Protein AF-A0A7K3PXW0-F1 (afdb_monomer)

pLDDT: mean 89.11, std 16.83, range [34.41, 98.69]

InterPro domains:
  IPR006597 Sel1-like repeat [SM00671] (51-82)
  IPR006597 Sel1-like repeat [SM00671] (83-114)
  IPR006597 Sel1-like repeat [SM00671] (115-146)
  IPR006597 Sel1-like repeat [SM00671] (147-178)
  IPR011990 Tetratricopeptide-like helical domain superfamily [G3DSA:1.25.40.10] (22-96)
  IPR011990 Tetratricopeptide-like helical domain superfamily [G3DSA:1.25.40.10] (99-195)
  IPR050767 Sel1/AlgK [PTHR11102] (16-189)

Mean predicted aligned error: 8.54 Å

Foldseek 3Di:
DDDDDDDDDDDDPPDPPDDDDPVNVVVVVVVVVVLVVLLVVLVVVVVVVNLVSLLVNLLSCVVVVVLVSNLVSLVSSVVVPNLSSLQSNLVSCVVVVNNVVSLVSLVSNVVVVPLSSLQSQLVSCVVVVNLVSNLVSLVSSVVSVNLVSLQVNLVSCVVVVVPVSNLVSLVSSVVVPNPVSVVVNVVVVVVVVVVD

Sequence (196 aa):
MGDMANLFGTGRFAQPSGQLSGQEAADEAQEAADEAAEEVRLRLAVDGGDVEAMSVLGALLLRRGDFDGAESHLRAATAAGDRAAANNLGVLLHQRGYADEAAGWWRIAAVAGSAAAAHALGRHFRERGDEPAAEYWLCQSAEQGHVLAAYALADLLEHRGDDTGSERWMRAAAERGHREAAYRLARTLDRRAGGC

Secondary structure (DSSP, 8-state):
----------------S----TTHHHHHHHHHHHHHHHHHHHHHHHHTT-HHHHHHHHHHHHHTT-HHHHHHHHHHHHHTT-HHHHHHHHHHHHHTT-HHHHHHHHHHHHHTT-HHHHHHHHHHHHHTT-HHHHHHHHHHHHHTT-HHHHHHHHHHHHHTT-HHHHHHHHHHHHHTT-HHHHHHHHHHHHHHHTT-

Radius of gyration: 25.13 Å; Cα contacts (8 Å, |Δi|>4): 234; chains: 1; bounding box: 65×77×54 Å

Nearest PDB structures (foldseek):
  7o04-assembly1_B  TM=7.019E-01  e=7.079E-02  Shigella flexneri
  8fgw-assembly1_E  TM=5.804E-01  e=4.606E-02  Homo sapiens
  8bbf-assembly1_B  TM=4.629E-01  e=4.832E-02  Homo sapiens
  1wy6-assembly1_A  TM=4.260E-01  e=4.555E-01  Sulfurisphaera tokodaii
  7qij-assembly1_EC  TM=7.412E-01  e=3.383E+00  Yersinia enterocolitica

Solvent-accessible surface area (backbone atoms only — not comparable to full-atom values): 10155 Å² total; per-residue (Å²): 137,84,90,81,88,88,86,87,77,79,92,73,79,81,74,81,91,76,76,75,51,79,59,58,59,49,49,54,52,48,53,54,50,52,52,51,52,48,50,54,52,29,51,56,37,36,77,72,66,36,50,66,34,21,27,51,45,13,50,53,30,43,75,73,64,39,53,72,67,10,48,57,28,16,51,51,12,35,75,74,64,39,51,70,18,22,33,52,42,14,52,52,30,38,78,71,67,39,52,71,61,13,45,54,28,12,48,57,10,27,78,72,68,32,35,68,21,16,28,52,42,12,51,56,27,44,78,70,69,36,53,72,61,10,47,55,27,10,48,60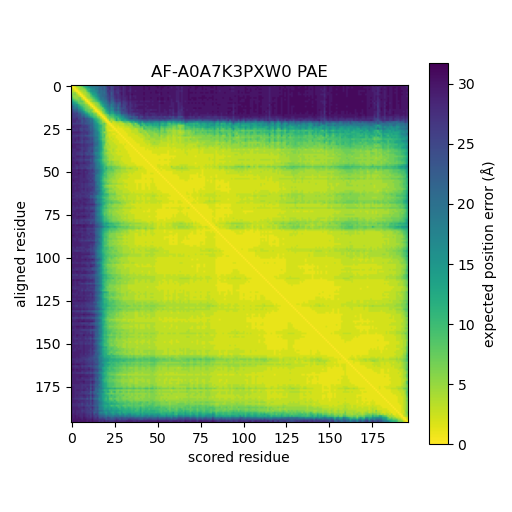,3,26,76,70,64,33,47,70,18,17,36,53,39,12,53,54,28,45,76,70,67,37,58,67,63,10,50,54,26,21,47,57,10,24,79,71,66,36,64,68,31,41,51,55,47,50,57,52,52,51,54,59,64,72,71,108

Structure (mmCIF, N/CA/C/O backbone):
data_AF-A0A7K3PXW0-F1
#
_entry.id   AF-A0A7K3PXW0-F1
#
loop_
_atom_site.group_PDB
_atom_site.id
_atom_site.type_symbol
_atom_site.label_atom_id
_atom_site.label_alt_id
_atom_site.label_comp_id
_atom_site.label_asym_id
_atom_site.label_entity_id
_atom_site.label_seq_id
_atom_site.pdbx_PDB_ins_code
_atom_site.Cartn_x
_atom_site.Cartn_y
_atom_site.Cartn_z
_atom_site.occupancy
_atom_site.B_iso_or_equiv
_atom_site.auth_seq_id
_atom_site.auth_comp_id
_atom_site.auth_asym_id
_atom_site.auth_atom_id
_atom_site.pdbx_PDB_model_num
ATOM 1 N N . MET A 1 1 ? -42.928 63.096 -11.493 1.00 39.97 1 MET A N 1
ATOM 2 C CA . MET A 1 1 ? -43.278 61.708 -11.124 1.00 39.97 1 MET A CA 1
ATOM 3 C C . MET A 1 1 ? -42.242 60.788 -11.751 1.00 39.97 1 MET A C 1
ATOM 5 O O . MET A 1 1 ? -42.277 60.635 -12.960 1.00 39.97 1 MET A O 1
ATOM 9 N N . GLY A 1 2 ? -41.337 60.240 -10.930 1.00 38.53 2 GLY A N 1
ATOM 10 C CA . GLY A 1 2 ? -40.630 58.976 -11.183 1.00 38.53 2 GLY A CA 1
ATOM 11 C C . GLY A 1 2 ? -39.308 59.010 -11.957 1.00 38.53 2 GLY A C 1
ATOM 12 O O . GLY A 1 2 ? -39.310 58.787 -13.160 1.00 38.53 2 GLY A O 1
ATOM 13 N N . ASP A 1 3 ? -38.197 59.172 -11.232 1.00 41.06 3 ASP A N 1
ATOM 14 C CA . ASP A 1 3 ? -36.863 58.674 -11.605 1.00 41.06 3 ASP A CA 1
ATOM 15 C C . ASP A 1 3 ? -36.759 57.146 -11.412 1.00 41.06 3 ASP A C 1
ATOM 17 O O . ASP A 1 3 ? -37.302 56.619 -10.441 1.00 41.06 3 ASP A O 1
ATOM 21 N N . MET A 1 4 ? -35.999 56.466 -12.281 1.00 34.41 4 MET A N 1
ATOM 22 C CA . MET A 1 4 ? -35.012 55.399 -11.978 1.00 34.41 4 MET A CA 1
ATOM 23 C C . MET A 1 4 ? -34.504 54.828 -13.316 1.00 34.41 4 MET A C 1
ATOM 25 O O . MET A 1 4 ? -35.264 54.247 -14.078 1.00 34.41 4 MET A O 1
ATOM 29 N N . ALA A 1 5 ? -33.297 55.154 -13.774 1.00 42.12 5 ALA A N 1
ATOM 30 C CA . ALA A 1 5 ? -32.009 54.618 -13.333 1.00 42.12 5 ALA A CA 1
ATOM 31 C C . ALA A 1 5 ? -31.784 53.129 -13.691 1.00 42.12 5 ALA A C 1
ATOM 33 O O . ALA A 1 5 ? -32.233 52.227 -12.993 1.00 42.12 5 ALA A O 1
ATOM 34 N N . ASN A 1 6 ? -30.890 52.952 -14.673 1.00 41.88 6 ASN A N 1
ATOM 35 C CA . ASN A 1 6 ? -29.645 52.177 -14.581 1.00 41.88 6 ASN A CA 1
ATOM 36 C C . ASN A 1 6 ? -29.519 50.871 -15.400 1.00 41.88 6 ASN A C 1
ATOM 38 O O . ASN A 1 6 ? -30.456 50.094 -15.529 1.00 41.88 6 ASN A O 1
ATOM 42 N N . LEU A 1 7 ? -28.260 50.637 -15.815 1.00 39.69 7 LEU A N 1
ATOM 43 C CA . LEU A 1 7 ? -27.600 49.361 -16.153 1.00 39.69 7 LEU A CA 1
ATOM 44 C C . LEU A 1 7 ? -27.555 48.914 -17.623 1.00 39.69 7 LEU A C 1
ATOM 46 O O . LEU A 1 7 ? -28.322 48.058 -18.033 1.00 39.69 7 LEU A O 1
ATOM 50 N N . PHE A 1 8 ? -26.493 49.322 -18.331 1.00 39.16 8 PHE A N 1
ATOM 51 C CA . PHE A 1 8 ? -25.662 48.362 -19.077 1.00 39.16 8 PHE A CA 1
ATOM 52 C C . PHE A 1 8 ? -24.183 48.700 -18.876 1.00 39.16 8 PHE A C 1
ATOM 54 O O . PHE A 1 8 ? -23.613 49.582 -19.516 1.00 39.16 8 PHE A O 1
ATOM 61 N N . GLY A 1 9 ? -23.597 48.013 -17.895 1.00 37.53 9 GLY A N 1
ATOM 62 C CA . GLY A 1 9 ? -22.180 48.048 -17.584 1.00 37.53 9 GLY A CA 1
ATOM 63 C C . GLY A 1 9 ? -21.347 47.295 -18.619 1.00 37.53 9 GLY A C 1
ATOM 64 O O . GLY A 1 9 ? -21.705 46.209 -19.062 1.00 37.53 9 GLY A O 1
ATOM 65 N N . THR A 1 10 ? -20.227 47.921 -18.973 1.00 39.69 10 THR A N 1
ATOM 66 C CA . THR A 1 10 ? -18.888 47.329 -19.105 1.00 39.69 10 THR A CA 1
ATOM 67 C C . THR A 1 10 ? -18.821 45.859 -19.525 1.00 39.69 10 THR A C 1
ATOM 69 O O . THR A 1 10 ? -19.005 44.949 -18.714 1.00 39.69 10 THR A O 1
ATOM 72 N N . GLY A 1 11 ? -18.417 45.641 -20.777 1.00 43.22 11 GLY A N 1
ATOM 73 C CA . GLY A 1 11 ? -17.926 44.355 -21.248 1.00 43.22 11 GLY A CA 1
ATOM 74 C C . GLY A 1 11 ? -16.757 43.868 -20.392 1.00 43.22 11 GLY A C 1
ATOM 75 O O . GLY A 1 11 ? -15.678 44.457 -20.392 1.00 43.22 11 GLY A O 1
ATOM 76 N N . ARG A 1 12 ? -16.980 42.770 -19.672 1.00 42.00 12 ARG A N 1
ATOM 77 C CA . ARG A 1 12 ? -15.929 41.946 -19.082 1.00 42.00 12 ARG A CA 1
ATOM 78 C C . ARG A 1 12 ? -15.863 40.679 -19.918 1.00 42.00 12 ARG A C 1
ATOM 80 O O . ARG A 1 12 ? -16.690 39.786 -19.765 1.00 42.00 12 ARG A O 1
ATOM 87 N N . PHE A 1 13 ? -14.910 40.641 -20.843 1.00 40.22 13 PHE A N 1
ATOM 88 C CA . PHE A 1 13 ? -14.518 39.404 -21.504 1.00 40.22 13 PHE A CA 1
ATOM 89 C C . PHE A 1 13 ? -14.151 38.388 -20.420 1.00 40.22 13 PHE A C 1
ATOM 91 O O . PHE A 1 13 ? -13.280 38.645 -19.587 1.00 40.22 13 PHE A O 1
ATOM 98 N N . ALA A 1 14 ? -14.850 37.256 -20.405 1.00 45.53 14 ALA A N 1
ATOM 99 C CA . ALA A 1 14 ? -14.411 36.082 -19.676 1.00 45.53 14 ALA A CA 1
ATOM 100 C C . ALA A 1 14 ? -13.082 35.639 -20.300 1.00 45.53 14 ALA A C 1
ATOM 102 O O . ALA A 1 14 ? -13.054 35.184 -21.442 1.00 45.53 14 ALA A O 1
ATOM 103 N N . GLN A 1 15 ? -11.973 35.839 -19.589 1.00 40.50 15 GLN A N 1
ATOM 104 C CA . GLN A 1 15 ? -10.729 35.172 -19.948 1.00 40.50 15 GLN A CA 1
ATOM 105 C C . GLN A 1 15 ? -10.851 33.699 -19.547 1.00 40.50 15 GLN A C 1
ATOM 107 O O . GLN A 1 15 ? -11.305 33.421 -18.434 1.00 40.50 15 GLN A O 1
ATOM 112 N N . PRO A 1 16 ? -10.467 32.756 -20.420 1.00 39.41 16 PRO A N 1
ATOM 113 C CA . PRO A 1 16 ? -10.357 31.366 -20.029 1.00 39.41 16 PRO A CA 1
ATOM 114 C C . PRO A 1 16 ? -9.173 31.255 -19.063 1.00 39.41 16 PRO A C 1
ATOM 116 O O . PRO A 1 16 ? -8.023 31.482 -19.428 1.00 39.41 16 PRO A O 1
ATOM 119 N N . SER A 1 17 ? -9.459 30.943 -17.804 1.00 48.78 17 SER A N 1
ATOM 120 C CA . SER A 1 17 ? -8.464 30.506 -16.829 1.00 48.78 17 SER A CA 1
ATOM 121 C C . SER A 1 17 ? -7.881 29.173 -17.297 1.00 48.78 17 SER A C 1
ATOM 123 O O . SER A 1 17 ? -8.521 28.136 -17.139 1.00 48.78 17 SER A O 1
ATOM 125 N N . GLY A 1 18 ? -6.705 29.221 -17.927 1.00 56.59 18 GLY A N 1
ATOM 126 C CA . GLY A 1 18 ? -6.018 28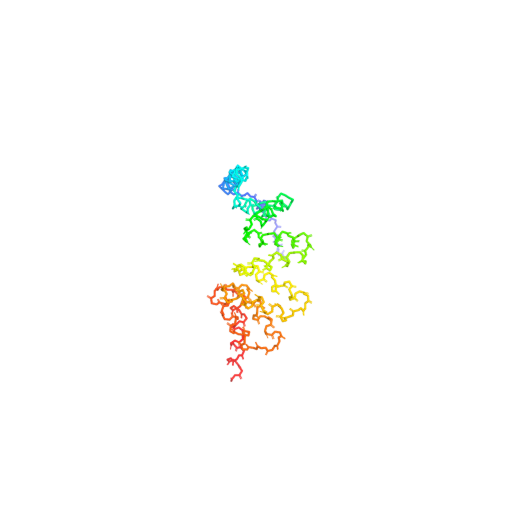.029 -18.426 1.00 56.59 18 GLY A CA 1
ATOM 127 C C . GLY A 1 18 ? -4.724 28.289 -19.199 1.00 56.59 18 GLY A C 1
ATOM 128 O O . GLY A 1 18 ? -4.419 27.530 -20.110 1.00 56.59 18 GLY A O 1
ATOM 129 N N . GLN A 1 19 ? -3.970 29.348 -18.889 1.00 54.75 19 GLN A N 1
ATOM 130 C CA . GLN A 1 19 ? -2.566 29.415 -19.303 1.00 54.75 19 GLN A CA 1
ATOM 131 C C . GLN A 1 19 ? -1.723 28.978 -18.111 1.00 54.75 19 GLN A C 1
ATOM 133 O O . GLN A 1 19 ? -1.481 29.777 -17.210 1.00 54.75 19 GLN A O 1
ATOM 138 N N . LEU A 1 20 ? -1.318 27.704 -18.111 1.00 55.34 20 LEU A N 1
ATOM 139 C CA . LEU A 1 20 ? -0.139 27.273 -17.362 1.00 55.34 20 LEU A CA 1
ATOM 140 C C . LEU A 1 20 ? 0.985 28.250 -17.712 1.00 55.34 20 LEU A C 1
ATOM 142 O O . LEU A 1 20 ? 1.171 28.605 -18.885 1.00 55.34 20 LEU A O 1
ATOM 146 N N . SER A 1 21 ? 1.667 28.770 -16.700 1.00 71.69 21 SER A N 1
ATOM 147 C CA . SER A 1 21 ? 2.786 29.675 -16.930 1.00 71.69 21 SER A CA 1
ATOM 148 C C . SER A 1 21 ? 3.830 28.957 -17.795 1.00 71.69 21 SER A C 1
ATOM 150 O O . SER A 1 21 ? 4.012 27.746 -17.691 1.00 71.69 21 SER A O 1
ATOM 152 N N . GLY A 1 22 ? 4.541 29.682 -18.666 1.00 75.94 22 GLY A N 1
ATOM 153 C CA . GLY A 1 22 ? 5.575 29.071 -19.520 1.00 75.94 22 GLY A CA 1
ATOM 154 C C . GLY A 1 22 ? 6.686 28.355 -18.737 1.00 75.94 22 GLY A C 1
ATOM 155 O O . GLY A 1 22 ? 7.454 27.605 -19.327 1.00 75.94 22 GLY A O 1
ATOM 156 N N . GLN A 1 23 ? 6.750 28.584 -17.424 1.00 75.25 23 GLN A N 1
ATOM 157 C CA . GLN A 1 23 ? 7.640 27.914 -16.492 1.00 75.25 23 GLN A CA 1
ATOM 158 C C . GLN A 1 23 ? 7.090 26.552 -16.042 1.00 75.25 23 GLN A C 1
ATOM 160 O O . GLN A 1 23 ? 7.815 25.576 -16.139 1.00 75.25 23 GLN A O 1
ATOM 165 N N . GLU A 1 24 ? 5.802 26.446 -15.693 1.00 78.19 24 GLU A N 1
ATOM 166 C CA . GLU A 1 24 ? 5.158 25.154 -15.379 1.00 78.19 24 GLU A CA 1
ATOM 167 C C . GLU A 1 24 ? 5.219 24.188 -16.570 1.00 78.19 24 GLU A C 1
ATOM 169 O O . GLU A 1 24 ? 5.572 23.027 -16.411 1.00 78.19 24 GLU A O 1
ATOM 174 N N . ALA A 1 25 ? 4.969 24.679 -17.787 1.00 79.31 25 ALA A N 1
ATOM 175 C CA . ALA A 1 25 ? 5.073 23.851 -18.991 1.00 79.31 25 ALA A CA 1
ATOM 176 C C . ALA A 1 25 ? 6.519 23.401 -19.292 1.00 79.31 25 ALA A C 1
ATOM 178 O O . ALA A 1 25 ? 6.728 22.347 -19.893 1.00 79.31 25 ALA A O 1
ATOM 179 N N . ALA A 1 26 ? 7.519 24.202 -18.911 1.00 81.62 26 ALA A N 1
ATOM 180 C CA . ALA A 1 26 ? 8.926 23.838 -19.055 1.00 81.62 26 ALA A CA 1
ATOM 181 C C . ALA A 1 26 ? 9.352 22.814 -17.993 1.00 81.62 26 ALA A C 1
ATOM 183 O O . ALA A 1 26 ? 10.076 21.876 -18.325 1.00 81.62 26 ALA A O 1
ATOM 184 N N . ASP A 1 27 ? 8.864 22.964 -16.761 1.00 88.19 27 ASP A N 1
ATOM 185 C CA . ASP A 1 27 ? 9.111 22.033 -15.660 1.00 88.19 27 ASP A CA 1
ATOM 186 C C . ASP A 1 27 ? 8.474 20.663 -15.960 1.00 88.19 27 ASP A C 1
ATOM 188 O O . ASP A 1 27 ? 9.161 19.647 -15.891 1.00 88.19 27 ASP A O 1
ATOM 192 N N . GLU A 1 28 ? 7.222 20.622 -16.433 1.00 84.56 28 GLU A N 1
ATOM 193 C CA . GLU A 1 28 ? 6.554 19.381 -16.870 1.00 84.56 28 GLU A CA 1
ATOM 194 C C . GLU A 1 28 ? 7.301 18.689 -18.024 1.00 84.56 28 GLU A C 1
ATOM 196 O O . GLU A 1 28 ? 7.451 17.465 -18.047 1.00 84.56 28 GLU A O 1
ATOM 201 N N . ALA A 1 29 ? 7.795 19.464 -18.996 1.00 85.00 29 ALA A N 1
ATOM 202 C CA . ALA A 1 29 ? 8.568 18.921 -20.110 1.00 85.00 29 ALA A CA 1
ATOM 203 C C . ALA A 1 29 ? 9.920 18.351 -19.651 1.00 85.00 29 ALA A C 1
ATOM 205 O O . ALA A 1 29 ? 10.367 17.332 -20.184 1.00 85.00 29 ALA A O 1
ATOM 206 N N . GLN A 1 30 ? 10.561 18.989 -18.669 1.00 88.94 30 GLN A N 1
ATOM 207 C CA . GLN A 1 30 ? 11.810 18.518 -18.080 1.00 88.94 30 GLN A CA 1
ATOM 208 C C . GLN A 1 30 ? 11.590 17.241 -17.262 1.00 88.94 30 GLN A C 1
ATOM 210 O O . GLN A 1 30 ? 12.326 16.276 -17.451 1.00 88.94 30 GLN A O 1
ATOM 215 N N . GLU A 1 31 ? 10.545 17.187 -16.434 1.00 87.06 31 GLU A N 1
ATOM 216 C CA . GLU A 1 31 ? 10.170 15.985 -15.681 1.00 87.06 31 GLU A CA 1
ATOM 217 C C . GLU A 1 31 ? 9.877 14.806 -16.617 1.00 87.06 31 GLU A C 1
ATOM 219 O O . GLU A 1 31 ? 10.393 13.705 -16.415 1.00 87.06 31 GLU A O 1
ATOM 224 N N . ALA A 1 32 ? 9.125 15.039 -17.697 1.00 85.62 32 ALA A N 1
ATOM 225 C CA . ALA A 1 32 ? 8.855 14.014 -18.701 1.00 85.62 32 ALA A CA 1
ATOM 226 C C . ALA A 1 32 ? 10.136 13.531 -19.407 1.00 85.62 32 ALA A C 1
ATOM 228 O O . ALA A 1 32 ? 10.278 12.337 -19.689 1.00 85.62 32 ALA A O 1
ATOM 229 N N . ALA A 1 33 ? 11.077 14.438 -19.691 1.00 89.69 33 ALA A N 1
ATOM 230 C CA . ALA A 1 33 ? 12.364 14.091 -20.288 1.00 89.69 33 ALA A CA 1
ATOM 231 C C . ALA A 1 33 ? 13.241 13.269 -19.329 1.00 89.69 33 ALA A C 1
ATOM 233 O O . ALA A 1 33 ? 13.831 12.270 -19.748 1.00 89.69 33 ALA A O 1
ATOM 234 N N . ASP A 1 34 ? 13.290 13.648 -18.052 1.00 90.69 34 ASP A N 1
ATOM 235 C CA . ASP A 1 34 ? 14.040 12.932 -17.020 1.00 90.69 34 ASP A CA 1
ATOM 236 C C . ASP A 1 34 ? 13.456 11.537 -16.775 1.00 90.69 34 ASP A C 1
ATOM 238 O O . ASP A 1 34 ? 14.198 10.556 -16.688 1.00 90.69 34 ASP A O 1
ATOM 242 N N . GLU A 1 35 ? 12.128 11.413 -16.760 1.00 88.19 35 GLU A N 1
ATOM 243 C CA . GLU A 1 35 ? 11.455 10.126 -16.612 1.00 88.19 35 GLU A CA 1
ATOM 244 C C . GLU A 1 35 ? 11.677 9.213 -17.830 1.00 88.19 35 GLU A C 1
ATOM 246 O O . GLU A 1 35 ? 11.886 8.009 -17.678 1.00 88.19 35 GLU A O 1
ATOM 251 N N . ALA A 1 36 ? 11.688 9.767 -19.048 1.00 89.88 36 ALA A N 1
ATOM 252 C CA . ALA A 1 36 ? 12.020 9.016 -20.259 1.00 89.88 36 ALA A CA 1
ATOM 253 C C . ALA A 1 36 ? 13.489 8.557 -20.272 1.00 89.88 36 ALA A C 1
ATOM 255 O O . ALA A 1 36 ? 13.785 7.422 -20.655 1.00 89.88 36 ALA A O 1
ATOM 256 N N . ALA A 1 37 ? 14.419 9.410 -19.834 1.00 93.94 37 ALA A N 1
ATOM 257 C CA . ALA A 1 37 ? 15.830 9.053 -19.713 1.00 93.94 37 ALA A CA 1
ATOM 258 C C . ALA A 1 37 ? 16.052 7.956 -18.657 1.00 93.94 37 ALA A C 1
ATOM 260 O O . ALA A 1 37 ? 16.848 7.038 -18.877 1.00 93.94 37 ALA A O 1
ATOM 261 N N . GLU A 1 38 ? 15.331 8.027 -17.538 1.00 94.06 38 GLU A N 1
ATOM 262 C CA . GLU A 1 38 ? 15.348 6.997 -16.500 1.00 94.06 38 GLU A CA 1
ATOM 263 C C . GLU A 1 38 ? 14.810 5.665 -17.023 1.00 94.06 38 GLU A C 1
ATOM 265 O O . GLU A 1 38 ? 15.444 4.629 -16.847 1.00 94.06 38 GLU A O 1
ATOM 270 N N . GLU A 1 39 ? 13.696 5.671 -17.750 1.00 94.62 39 GLU A N 1
ATOM 271 C CA . GLU A 1 39 ? 13.143 4.456 -18.345 1.00 94.62 39 GLU A CA 1
ATOM 272 C C . GLU A 1 39 ? 14.117 3.787 -19.326 1.00 94.62 39 GLU A C 1
ATOM 274 O O . GLU A 1 39 ? 14.273 2.565 -19.310 1.00 94.62 39 GLU A O 1
ATOM 279 N N . VAL A 1 40 ? 14.817 4.567 -20.158 1.00 96.31 40 VAL A N 1
ATOM 280 C CA . VAL A 1 40 ? 15.862 4.037 -21.052 1.00 96.31 40 VAL A CA 1
ATOM 281 C C . VAL A 1 40 ? 16.996 3.398 -20.249 1.00 96.31 40 VAL A C 1
ATOM 283 O O . VAL A 1 40 ? 17.436 2.296 -20.583 1.00 96.31 40 VAL A O 1
ATOM 286 N N . ARG A 1 41 ? 17.452 4.051 -19.174 1.00 97.31 41 ARG A N 1
ATOM 287 C CA . ARG A 1 41 ? 18.488 3.512 -18.281 1.00 97.31 41 ARG A CA 1
ATOM 288 C C . ARG A 1 41 ? 18.041 2.204 -17.630 1.00 97.31 41 ARG A C 1
ATOM 290 O O . ARG A 1 41 ? 18.802 1.239 -17.626 1.00 97.31 41 ARG A O 1
ATOM 297 N N . LEU A 1 42 ? 16.810 2.163 -17.129 1.00 97.25 42 LEU A N 1
ATOM 298 C CA . LEU A 1 42 ? 16.223 0.981 -16.509 1.00 97.25 42 LEU A CA 1
ATOM 299 C C . LEU A 1 42 ? 16.104 -0.173 -17.504 1.00 97.25 42 LEU A C 1
ATOM 301 O O . LEU A 1 42 ? 16.476 -1.291 -17.169 1.00 97.25 42 LEU A O 1
ATOM 305 N N . ARG A 1 43 ? 15.667 0.083 -18.744 1.00 96.44 43 ARG A N 1
ATOM 306 C CA . ARG A 1 43 ? 15.619 -0.951 -19.790 1.00 96.44 43 ARG A CA 1
ATOM 307 C C . ARG A 1 43 ? 16.990 -1.560 -20.068 1.00 96.44 43 ARG A C 1
ATOM 309 O O . ARG A 1 43 ? 17.109 -2.777 -20.084 1.00 96.44 43 ARG A O 1
ATOM 316 N N . LEU A 1 44 ? 18.027 -0.732 -20.204 1.00 97.12 44 LEU A N 1
ATOM 317 C CA . LEU A 1 44 ? 19.395 -1.222 -20.401 1.00 97.12 44 LEU A CA 1
ATOM 318 C C . LEU A 1 44 ? 19.887 -2.071 -19.217 1.00 97.12 44 LEU A C 1
ATOM 320 O O . LEU A 1 44 ? 20.579 -3.066 -19.421 1.00 97.12 44 LEU A O 1
ATOM 324 N N . ALA A 1 45 ? 19.527 -1.701 -17.985 1.00 97.25 45 ALA A N 1
ATOM 325 C CA . ALA A 1 45 ? 19.856 -2.486 -16.796 1.00 97.25 45 ALA A CA 1
ATOM 326 C C . ALA A 1 45 ? 19.095 -3.826 -16.760 1.00 97.25 45 ALA A C 1
ATOM 328 O O . ALA A 1 45 ? 19.690 -4.865 -16.470 1.00 97.25 45 ALA A O 1
ATOM 329 N N . VAL A 1 46 ? 17.812 -3.826 -17.136 1.00 96.88 46 VAL A N 1
ATOM 330 C CA . VAL A 1 46 ? 16.996 -5.043 -17.278 1.00 96.88 46 VAL A CA 1
ATOM 331 C C . VAL A 1 46 ? 17.569 -5.978 -18.343 1.00 96.88 46 VAL A C 1
ATOM 333 O O . VAL A 1 46 ? 17.683 -7.176 -18.087 1.00 96.88 46 VAL A O 1
ATOM 336 N N . ASP A 1 47 ? 18.001 -5.450 -19.492 1.00 95.12 47 ASP A N 1
ATOM 337 C CA . ASP A 1 47 ? 18.678 -6.226 -20.541 1.00 95.12 47 ASP A CA 1
ATOM 338 C C . ASP A 1 47 ? 20.004 -6.831 -20.039 1.00 95.12 47 ASP A C 1
ATOM 340 O O . ASP A 1 47 ? 20.419 -7.905 -20.477 1.00 95.12 47 ASP A O 1
ATOM 344 N N . GLY A 1 48 ? 20.649 -6.167 -19.075 1.00 94.00 48 GLY A N 1
ATOM 345 C CA . GLY A 1 48 ? 21.813 -6.664 -18.340 1.00 94.00 48 GLY A CA 1
ATOM 346 C C . GLY A 1 48 ? 21.500 -7.682 -17.233 1.00 94.00 48 GLY A C 1
ATOM 347 O O . GLY A 1 48 ? 22.434 -8.214 -16.633 1.00 94.00 48 GLY A O 1
ATOM 348 N N . GLY A 1 49 ? 20.223 -7.977 -16.965 1.00 92.88 49 GLY A N 1
ATOM 349 C CA . GLY A 1 49 ? 19.778 -8.933 -15.946 1.00 92.88 49 GLY A CA 1
ATOM 350 C C . GLY A 1 49 ? 19.614 -8.356 -14.537 1.00 92.88 49 GLY A C 1
ATOM 351 O O . GLY A 1 49 ? 19.540 -9.127 -13.579 1.00 92.88 49 GLY A O 1
ATOM 352 N N . ASP A 1 50 ? 19.563 -7.032 -14.387 1.00 95.44 50 ASP A N 1
ATOM 353 C CA . ASP A 1 50 ? 19.355 -6.383 -13.091 1.00 95.44 50 ASP A CA 1
ATOM 354 C C . ASP A 1 50 ? 17.911 -6.579 -12.595 1.00 95.44 50 ASP A C 1
ATOM 356 O O . ASP A 1 50 ? 16.947 -6.055 -13.159 1.00 95.44 50 ASP A O 1
ATOM 360 N N . VAL A 1 51 ? 17.773 -7.349 -11.516 1.00 94.75 51 VAL A N 1
ATOM 361 C CA . VAL A 1 51 ? 16.491 -7.685 -10.884 1.00 94.75 51 VAL A CA 1
ATOM 362 C C . VAL A 1 51 ? 15.842 -6.469 -10.219 1.00 94.75 51 VAL A C 1
ATOM 364 O O . VAL A 1 51 ? 14.624 -6.316 -10.290 1.00 94.75 51 VAL A O 1
ATOM 367 N N . GLU A 1 52 ? 16.630 -5.589 -9.601 1.00 94.25 52 GLU A N 1
ATOM 368 C CA . GLU A 1 52 ? 16.108 -4.376 -8.967 1.00 94.25 52 GLU A CA 1
ATOM 369 C C . GLU A 1 52 ? 15.586 -3.414 -10.041 1.00 94.25 52 GLU A C 1
ATOM 371 O O . GLU A 1 52 ? 14.487 -2.868 -9.914 1.00 94.25 52 GLU A O 1
ATOM 376 N N . ALA A 1 53 ? 16.302 -3.296 -11.164 1.00 96.31 53 ALA A N 1
ATOM 377 C CA . ALA A 1 53 ? 15.837 -2.517 -12.308 1.00 96.31 53 ALA A CA 1
ATOM 378 C C . ALA A 1 53 ? 14.512 -3.046 -12.882 1.00 96.31 53 ALA A C 1
ATOM 380 O O . ALA A 1 53 ? 13.667 -2.243 -13.278 1.00 96.31 53 ALA A O 1
ATOM 381 N N . MET A 1 54 ? 14.274 -4.367 -12.879 1.00 97.00 54 MET A N 1
ATOM 382 C CA . MET A 1 54 ? 12.974 -4.936 -13.274 1.00 97.00 54 MET A CA 1
ATOM 383 C C . MET A 1 54 ? 11.853 -4.448 -12.348 1.00 97.00 54 MET A C 1
ATOM 385 O O . MET A 1 54 ? 10.795 -4.031 -12.822 1.00 97.00 54 MET A O 1
ATOM 389 N N . SER A 1 55 ? 12.083 -4.443 -11.034 1.00 95.94 55 SER A N 1
ATOM 390 C CA . SER A 1 55 ? 11.115 -3.944 -10.051 1.00 95.94 55 SER A CA 1
ATOM 391 C C . SER A 1 55 ? 10.806 -2.465 -10.233 1.00 95.94 55 SER A C 1
ATOM 393 O O . SER A 1 55 ? 9.636 -2.069 -10.208 1.00 95.94 55 SER A O 1
ATOM 395 N N . VAL A 1 56 ? 11.845 -1.650 -10.428 1.00 96.38 56 VAL A N 1
ATOM 396 C CA . VAL A 1 56 ? 11.715 -0.198 -10.596 1.00 96.38 56 VAL A CA 1
ATOM 397 C C . VAL A 1 56 ? 11.031 0.136 -11.922 1.00 96.38 56 VAL A C 1
ATOM 399 O O . VAL A 1 56 ? 10.092 0.934 -11.932 1.00 96.38 56 VAL A O 1
ATOM 402 N N . LEU A 1 57 ? 11.418 -0.521 -13.021 1.00 96.88 57 LEU A N 1
ATOM 403 C CA . LEU A 1 57 ? 10.771 -0.354 -14.323 1.00 96.88 57 LEU A CA 1
ATOM 404 C C . LEU A 1 57 ? 9.300 -0.777 -14.268 1.00 96.88 57 LEU A C 1
ATOM 406 O O . LEU A 1 57 ? 8.427 -0.038 -14.717 1.00 96.88 57 LEU A O 1
ATOM 410 N N . GLY A 1 58 ? 9.008 -1.922 -13.649 1.00 96.94 58 GLY A N 1
ATOM 411 C CA . GLY A 1 58 ? 7.640 -2.389 -13.447 1.00 96.94 58 GLY A CA 1
ATOM 412 C C . GLY A 1 58 ? 6.788 -1.403 -12.641 1.00 96.94 58 GLY A C 1
ATOM 413 O O . GLY A 1 58 ? 5.642 -1.135 -12.997 1.00 96.94 58 GLY A O 1
ATOM 414 N N . ALA A 1 59 ? 7.351 -0.802 -11.588 1.00 95.56 59 ALA A N 1
ATOM 415 C CA . ALA A 1 59 ? 6.674 0.229 -10.802 1.00 95.56 59 ALA A CA 1
ATOM 416 C C . ALA A 1 59 ? 6.423 1.519 -11.602 1.00 95.56 59 ALA A C 1
ATOM 418 O O . ALA A 1 59 ? 5.360 2.126 -11.471 1.00 95.56 59 ALA A O 1
ATOM 419 N N . LEU A 1 60 ? 7.385 1.938 -12.431 1.00 95.56 60 LEU A N 1
ATOM 420 C CA . LEU A 1 60 ? 7.259 3.109 -13.302 1.00 95.56 60 LEU A CA 1
ATOM 421 C C . LEU A 1 60 ? 6.136 2.912 -14.326 1.00 95.56 60 LEU A C 1
ATOM 423 O O . LEU A 1 60 ? 5.243 3.753 -14.423 1.00 95.56 60 LEU A O 1
ATOM 427 N N . LEU A 1 61 ? 6.130 1.773 -15.020 1.00 95.94 61 LEU A N 1
ATOM 428 C CA . LEU A 1 61 ? 5.098 1.428 -16.001 1.00 95.94 61 LEU A CA 1
ATOM 429 C C . LEU A 1 61 ? 3.711 1.330 -15.351 1.00 95.94 61 LEU A C 1
ATOM 431 O O . LEU A 1 61 ? 2.740 1.868 -15.883 1.00 95.94 61 LEU A O 1
ATOM 435 N N . LEU A 1 62 ? 3.628 0.754 -14.146 1.00 95.44 62 LEU A N 1
ATOM 436 C CA . LEU A 1 62 ? 2.389 0.692 -13.372 1.00 95.44 62 LEU A CA 1
ATOM 437 C C . LEU A 1 62 ? 1.835 2.090 -13.063 1.00 95.44 62 LEU A C 1
ATOM 439 O O . LEU A 1 62 ? 0.641 2.323 -13.238 1.00 95.44 62 LEU A O 1
ATOM 443 N N . ARG A 1 63 ? 2.683 3.040 -12.640 1.00 92.62 63 ARG A N 1
ATOM 444 C CA . ARG A 1 63 ? 2.256 4.429 -12.380 1.00 92.62 63 ARG A CA 1
ATOM 445 C C . ARG A 1 63 ? 1.730 5.130 -13.633 1.00 92.62 63 ARG A C 1
ATOM 447 O O . ARG A 1 63 ? 0.817 5.942 -13.519 1.00 92.62 63 ARG A O 1
ATOM 454 N N . ARG A 1 64 ? 2.264 4.792 -14.809 1.00 92.00 64 ARG A N 1
ATOM 455 C CA . ARG A 1 64 ? 1.790 5.296 -16.109 1.00 92.00 64 ARG A CA 1
ATOM 456 C C . ARG A 1 64 ? 0.526 4.603 -16.622 1.00 92.00 64 ARG A C 1
ATOM 458 O O . ARG A 1 64 ? -0.028 5.029 -17.631 1.00 92.00 64 ARG A O 1
ATOM 465 N N . GLY A 1 65 ? 0.074 3.541 -15.957 1.00 93.38 65 GLY A N 1
ATOM 466 C CA . GLY A 1 65 ? -1.052 2.725 -16.407 1.00 93.38 65 GLY A CA 1
ATOM 467 C C . GLY A 1 65 ? -0.703 1.732 -17.519 1.00 93.38 65 GLY A C 1
ATOM 468 O O . GLY A 1 65 ? -1.607 1.088 -18.050 1.00 93.38 65 GLY A O 1
ATOM 469 N N . ASP A 1 66 ? 0.581 1.561 -17.857 1.00 95.38 66 ASP A N 1
ATOM 470 C CA . ASP A 1 66 ? 1.030 0.476 -18.734 1.00 95.38 66 ASP A CA 1
ATOM 471 C C . ASP A 1 66 ? 1.107 -0.827 -17.934 1.00 95.38 66 ASP A C 1
ATOM 473 O O . ASP A 1 66 ? 2.161 -1.276 -17.477 1.00 95.38 66 ASP A O 1
ATOM 477 N N . PHE A 1 67 ? -0.064 -1.417 -17.716 1.00 94.81 67 PHE A N 1
ATOM 478 C CA . PHE A 1 67 ? -0.184 -2.637 -16.935 1.00 94.81 67 PHE A CA 1
ATOM 479 C C . PHE A 1 67 ? 0.416 -3.859 -17.645 1.00 94.81 67 PHE A C 1
ATOM 481 O O . PHE A 1 67 ? 0.876 -4.775 -16.968 1.00 94.81 67 PHE A O 1
ATOM 488 N N . ASP A 1 68 ? 0.417 -3.891 -18.982 1.00 93.62 68 ASP A N 1
ATOM 489 C CA . ASP A 1 68 ? 0.977 -5.016 -19.740 1.00 93.62 68 ASP A CA 1
ATOM 490 C C . ASP A 1 68 ? 2.501 -5.030 -19.635 1.00 93.62 68 ASP A C 1
ATOM 492 O O . ASP A 1 68 ? 3.092 -6.059 -19.290 1.00 93.62 68 ASP A O 1
ATOM 496 N N . GLY A 1 69 ? 3.137 -3.873 -19.851 1.00 93.69 69 GLY A N 1
ATOM 497 C CA . GLY A 1 69 ? 4.574 -3.722 -19.663 1.00 93.69 69 GLY A CA 1
ATOM 498 C C . GLY A 1 69 ? 4.976 -4.001 -18.215 1.00 93.69 69 GLY A C 1
ATOM 499 O O . GLY A 1 69 ? 5.886 -4.796 -17.966 1.00 93.69 69 GLY A O 1
ATOM 500 N N . ALA A 1 70 ? 4.251 -3.425 -17.252 1.00 96.94 70 ALA A N 1
ATOM 501 C CA . ALA A 1 70 ? 4.549 -3.580 -15.832 1.00 96.94 70 ALA A CA 1
ATOM 502 C C . ALA A 1 70 ? 4.493 -5.036 -15.350 1.00 96.94 70 ALA A C 1
ATOM 504 O O . ALA A 1 70 ? 5.378 -5.470 -14.609 1.00 96.94 70 ALA A O 1
ATOM 505 N N . GLU A 1 71 ? 3.478 -5.805 -15.757 1.00 96.81 71 GLU A N 1
ATOM 506 C CA . GLU A 1 71 ? 3.282 -7.166 -15.249 1.00 96.81 71 GLU A CA 1
ATOM 507 C C . GLU A 1 71 ? 4.464 -8.079 -15.585 1.00 96.81 71 GLU A C 1
ATOM 509 O O . GLU A 1 71 ? 4.922 -8.830 -14.721 1.00 96.81 71 GLU A O 1
ATOM 514 N N . SER A 1 72 ? 4.997 -7.979 -16.807 1.00 95.88 72 SER A N 1
ATOM 515 C CA . SER A 1 72 ? 6.131 -8.801 -17.245 1.00 95.88 72 SER A CA 1
ATOM 516 C C . SER A 1 72 ? 7.365 -8.602 -16.352 1.00 95.88 72 SER A C 1
ATOM 518 O O . SER A 1 72 ? 7.935 -9.574 -15.848 1.00 95.88 72 SER A O 1
ATOM 520 N N . HIS A 1 73 ? 7.719 -7.347 -16.071 1.00 97.25 73 HIS A N 1
ATOM 521 C CA . HIS A 1 73 ? 8.873 -6.997 -15.249 1.00 97.25 73 HIS A CA 1
ATOM 522 C C . HIS A 1 73 ? 8.661 -7.343 -13.772 1.00 97.25 73 HIS A C 1
ATOM 524 O O . HIS A 1 73 ? 9.551 -7.910 -13.140 1.00 97.25 73 HIS A O 1
ATOM 530 N N . LEU A 1 74 ? 7.471 -7.085 -13.222 1.00 97.69 74 LEU A N 1
ATOM 531 C CA . LEU A 1 74 ? 7.160 -7.399 -11.824 1.00 97.69 74 LEU A CA 1
ATOM 532 C C . LEU A 1 74 ? 7.116 -8.914 -11.566 1.00 97.69 74 LEU A C 1
ATOM 534 O O . LEU A 1 74 ? 7.590 -9.379 -10.524 1.00 97.69 74 LEU A O 1
ATOM 538 N N . ARG A 1 75 ? 6.607 -9.716 -12.512 1.00 96.50 75 ARG A N 1
ATOM 539 C CA . ARG A 1 75 ? 6.667 -11.184 -12.412 1.00 96.50 75 ARG A CA 1
ATOM 540 C C . ARG A 1 75 ? 8.099 -11.705 -12.521 1.00 96.50 75 ARG A C 1
ATOM 542 O O . ARG A 1 75 ? 8.469 -12.588 -11.754 1.00 96.50 75 ARG A O 1
ATOM 549 N N . ALA A 1 76 ? 8.915 -11.150 -13.417 1.00 95.69 76 ALA A N 1
ATOM 550 C CA . ALA A 1 76 ? 10.324 -11.529 -13.524 1.00 95.69 76 ALA A CA 1
ATOM 551 C C . ALA A 1 76 ? 11.100 -11.205 -12.236 1.00 95.69 76 ALA A C 1
ATOM 553 O O . ALA A 1 76 ? 11.792 -12.070 -11.698 1.00 95.69 76 ALA A O 1
ATOM 554 N N . ALA A 1 77 ? 10.909 -10.005 -11.685 1.00 96.50 77 ALA A N 1
ATOM 555 C CA . ALA A 1 77 ? 11.553 -9.586 -10.446 1.00 96.50 77 ALA A CA 1
ATOM 556 C C . ALA A 1 77 ? 11.150 -10.455 -9.244 1.00 96.50 77 ALA A C 1
ATOM 558 O O . ALA A 1 77 ? 12.002 -10.924 -8.487 1.00 96.50 77 ALA A O 1
ATOM 559 N N . THR A 1 78 ? 9.853 -10.745 -9.096 1.00 95.81 78 THR A N 1
ATOM 560 C CA . THR A 1 78 ? 9.371 -11.638 -8.029 1.00 95.81 78 THR A CA 1
ATOM 561 C C . THR A 1 78 ? 9.881 -13.070 -8.192 1.00 95.81 78 THR A C 1
ATOM 563 O O . THR A 1 78 ? 10.266 -13.687 -7.198 1.00 95.81 78 THR A O 1
ATOM 566 N N . ALA A 1 79 ? 9.949 -13.595 -9.421 1.00 95.00 79 ALA A N 1
ATOM 567 C CA . ALA A 1 79 ? 10.537 -14.906 -9.706 1.00 95.00 79 ALA A CA 1
ATOM 568 C C . ALA A 1 79 ? 12.037 -14.965 -9.366 1.00 9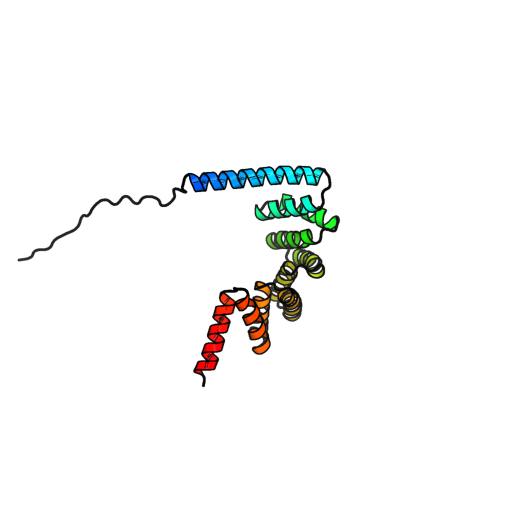5.00 79 ALA A C 1
ATOM 570 O O . ALA A 1 79 ? 12.527 -16.004 -8.926 1.00 95.00 79 ALA A O 1
ATOM 571 N N . ALA A 1 80 ? 12.747 -13.844 -9.507 1.00 93.25 80 ALA A N 1
ATOM 572 C CA . ALA A 1 80 ? 14.142 -13.692 -9.101 1.00 93.25 80 ALA A CA 1
ATOM 573 C C . ALA A 1 80 ? 14.328 -13.425 -7.590 1.00 93.25 80 ALA A C 1
ATOM 575 O O . ALA A 1 80 ? 15.458 -13.316 -7.115 1.00 93.25 80 ALA A O 1
ATOM 576 N N . GLY A 1 81 ? 13.239 -13.373 -6.815 1.00 89.06 81 GLY A N 1
ATOM 577 C CA . GLY A 1 81 ? 13.266 -13.260 -5.357 1.00 89.06 81 GLY A CA 1
ATOM 578 C C . GLY A 1 81 ? 13.123 -11.840 -4.809 1.00 89.06 81 GLY A C 1
ATOM 579 O O . GLY A 1 81 ? 13.191 -11.670 -3.588 1.00 89.06 81 GLY A O 1
ATOM 580 N N . ASP A 1 82 ? 12.881 -10.835 -5.656 1.00 91.19 82 ASP A N 1
ATOM 581 C CA . ASP A 1 82 ? 12.583 -9.485 -5.183 1.00 91.19 82 ASP A CA 1
ATOM 582 C C . ASP A 1 82 ? 11.178 -9.430 -4.567 1.00 91.19 82 ASP A C 1
ATOM 584 O O . ASP A 1 82 ? 10.143 -9.526 -5.233 1.00 91.19 82 ASP A O 1
ATOM 588 N N . ARG A 1 83 ? 11.142 -9.264 -3.245 1.00 87.44 83 ARG A N 1
ATOM 589 C CA . ARG A 1 83 ? 9.898 -9.207 -2.475 1.00 87.44 83 ARG A CA 1
ATOM 590 C C . ARG A 1 83 ? 9.223 -7.837 -2.532 1.00 87.44 83 ARG A C 1
ATOM 592 O O . ARG A 1 83 ? 8.018 -7.765 -2.289 1.00 87.44 83 ARG A O 1
ATOM 599 N N . ALA A 1 84 ? 9.945 -6.769 -2.870 1.00 84.81 84 ALA A N 1
ATOM 600 C CA . ALA A 1 84 ? 9.356 -5.449 -3.078 1.00 84.81 84 ALA A CA 1
ATOM 601 C C . ALA A 1 84 ? 8.480 -5.439 -4.342 1.00 84.81 84 ALA A C 1
ATOM 603 O O . ALA A 1 84 ? 7.375 -4.887 -4.320 1.00 84.81 84 ALA A O 1
ATOM 604 N N . ALA A 1 85 ? 8.899 -6.153 -5.394 1.00 95.62 85 ALA A N 1
ATOM 605 C CA . ALA A 1 85 ? 8.102 -6.345 -6.607 1.00 95.62 85 ALA A CA 1
ATOM 606 C C . ALA A 1 85 ? 6.742 -7.002 -6.336 1.00 95.62 85 ALA A C 1
ATOM 608 O O . ALA A 1 85 ? 5.755 -6.657 -6.985 1.00 95.62 85 ALA A O 1
ATOM 609 N N . ALA A 1 86 ? 6.654 -7.896 -5.343 1.00 96.94 86 ALA A N 1
ATOM 610 C CA . ALA A 1 86 ? 5.407 -8.581 -5.003 1.00 96.94 86 ALA A CA 1
ATOM 611 C C . ALA A 1 86 ? 4.318 -7.605 -4.529 1.00 96.94 86 ALA A C 1
ATOM 613 O O . ALA A 1 86 ? 3.144 -7.789 -4.847 1.00 96.94 86 ALA A O 1
ATOM 614 N N . ASN A 1 87 ? 4.685 -6.523 -3.833 1.00 96.50 87 ASN A N 1
ATOM 615 C CA . ASN A 1 87 ? 3.715 -5.492 -3.464 1.00 96.50 87 ASN A CA 1
ATOM 616 C C . ASN A 1 87 ? 3.130 -4.805 -4.707 1.00 96.50 87 ASN A C 1
ATOM 618 O O . ASN A 1 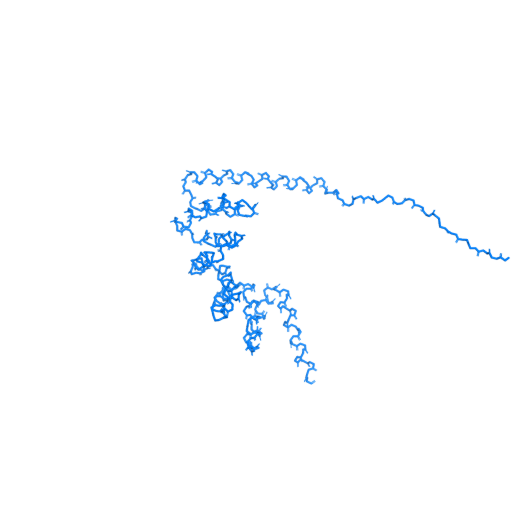87 ? 1.911 -4.676 -4.825 1.00 96.50 87 ASN A O 1
ATOM 622 N N . ASN A 1 88 ? 3.994 -4.402 -5.641 1.00 97.12 88 ASN A N 1
ATOM 623 C CA . ASN A 1 88 ? 3.581 -3.720 -6.868 1.00 97.12 88 ASN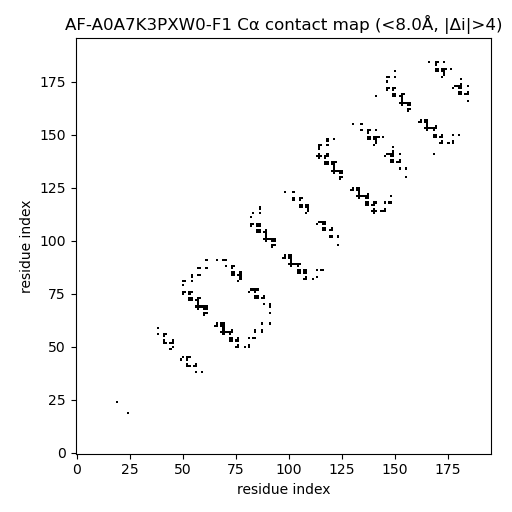 A CA 1
ATOM 624 C C . ASN A 1 88 ? 2.778 -4.648 -7.785 1.00 97.12 88 ASN A C 1
ATOM 626 O O . ASN A 1 88 ? 1.786 -4.214 -8.364 1.00 97.12 88 ASN A O 1
ATOM 630 N N . LEU A 1 89 ? 3.139 -5.932 -7.856 1.00 97.94 89 LEU A N 1
ATOM 631 C CA . LEU A 1 89 ? 2.376 -6.933 -8.598 1.00 97.94 89 LEU A CA 1
ATOM 632 C C . LEU A 1 89 ? 0.976 -7.122 -8.004 1.00 97.94 89 LEU A C 1
ATOM 634 O O . LEU A 1 89 ? -0.001 -7.180 -8.744 1.00 97.94 89 LEU A O 1
ATOM 638 N N . GLY A 1 90 ? 0.853 -7.130 -6.673 1.00 97.69 90 GLY A N 1
ATOM 639 C CA . GLY A 1 90 ? -0.450 -7.137 -6.011 1.00 97.69 90 GLY A CA 1
ATOM 640 C C . GLY A 1 90 ? -1.291 -5.900 -6.349 1.00 97.69 90 GLY A C 1
ATOM 641 O O . GLY A 1 90 ? -2.470 -6.027 -6.672 1.00 97.69 90 GLY A O 1
ATOM 642 N N . VAL A 1 91 ? -0.689 -4.703 -6.356 1.00 96.81 91 VAL A N 1
ATOM 643 C CA . VAL A 1 91 ? -1.384 -3.465 -6.762 1.00 96.81 91 VAL A CA 1
ATOM 644 C C . VAL A 1 91 ? -1.860 -3.546 -8.212 1.00 96.81 91 VAL A C 1
ATOM 646 O O . VAL A 1 91 ? -3.028 -3.263 -8.477 1.00 96.81 91 VAL A O 1
ATOM 649 N N . LEU A 1 92 ? -0.989 -3.975 -9.126 1.00 97.81 92 LEU A N 1
ATOM 650 C CA . LEU A 1 92 ? -1.306 -4.146 -10.543 1.00 97.81 92 LEU A CA 1
ATOM 651 C C . LEU A 1 92 ? -2.484 -5.103 -10.742 1.00 97.81 92 LEU A C 1
ATOM 653 O O . LEU A 1 92 ? -3.459 -4.768 -11.413 1.00 97.81 92 LEU A O 1
ATOM 657 N N . LEU A 1 93 ? -2.421 -6.286 -10.130 1.00 98.06 93 LEU A N 1
ATOM 658 C CA . LEU A 1 93 ? -3.454 -7.310 -10.275 1.00 98.06 93 LEU A CA 1
ATOM 659 C C . LEU A 1 93 ? -4.787 -6.857 -9.684 1.00 98.06 93 LEU A C 1
ATOM 661 O O . LEU A 1 93 ? -5.834 -7.096 -10.282 1.00 98.06 93 LEU A O 1
ATOM 665 N N . HIS A 1 94 ? -4.763 -6.138 -8.562 1.00 96.94 94 HIS A N 1
ATOM 666 C CA . HIS A 1 94 ? -5.970 -5.557 -7.989 1.00 96.94 94 HIS A CA 1
ATOM 667 C C . HIS A 1 94 ? -6.596 -4.503 -8.913 1.00 96.94 94 HIS A C 1
ATOM 669 O O . HIS A 1 94 ? -7.805 -4.537 -9.128 1.00 96.94 94 HIS A O 1
ATOM 675 N N . GLN A 1 95 ? -5.791 -3.621 -9.519 1.00 95.19 95 GLN A N 1
ATOM 676 C CA . GLN A 1 95 ? -6.271 -2.638 -10.502 1.00 95.19 95 GLN A CA 1
ATOM 677 C C . GLN A 1 95 ? -6.846 -3.298 -11.764 1.00 95.19 95 GLN A C 1
ATOM 679 O O . GLN A 1 95 ? -7.766 -2.757 -12.373 1.00 95.19 95 GLN A O 1
ATOM 684 N N . ARG A 1 96 ? -6.365 -4.496 -12.117 1.00 95.50 96 ARG A N 1
ATOM 685 C CA . ARG A 1 96 ? -6.925 -5.339 -13.186 1.00 95.50 96 ARG A CA 1
ATOM 686 C C . ARG A 1 96 ? -8.164 -6.147 -12.778 1.00 95.50 96 ARG A C 1
ATOM 688 O O . ARG A 1 96 ? -8.744 -6.823 -13.622 1.00 95.50 96 ARG A O 1
ATOM 695 N N . GLY A 1 97 ? -8.582 -6.090 -11.514 1.00 95.75 97 GLY A N 1
ATOM 696 C CA . GLY A 1 97 ? -9.740 -6.828 -10.999 1.00 95.75 97 GLY A CA 1
ATOM 697 C C . GLY A 1 97 ? -9.435 -8.248 -10.505 1.00 95.75 97 GLY A C 1
ATOM 698 O O . GLY A 1 97 ? -10.345 -8.956 -10.079 1.00 95.75 97 GLY A O 1
ATOM 699 N N . TYR A 1 98 ? -8.169 -8.667 -10.483 1.00 97.38 98 TY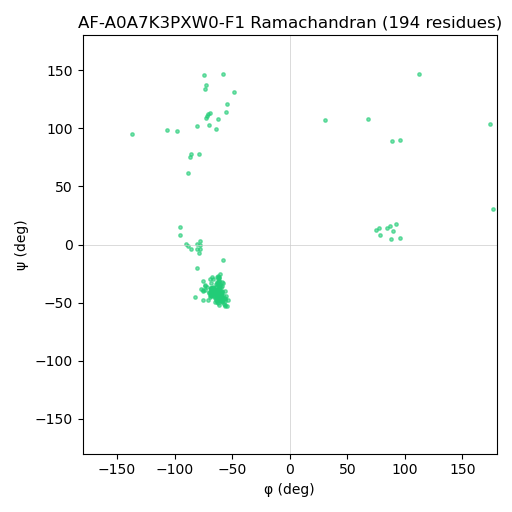R A N 1
ATOM 700 C CA . TYR A 1 98 ? -7.731 -9.972 -9.977 1.00 97.38 98 TYR A CA 1
ATOM 701 C C . TYR A 1 98 ? -7.436 -9.914 -8.470 1.00 97.38 98 TYR A C 1
ATOM 703 O O . TYR A 1 98 ? -6.312 -10.139 -8.022 1.00 97.38 98 TYR A O 1
ATOM 711 N N . ALA A 1 99 ? -8.455 -9.588 -7.669 1.00 96.12 99 ALA A N 1
ATOM 712 C CA . ALA A 1 99 ? -8.302 -9.326 -6.233 1.00 96.12 99 ALA A CA 1
ATOM 713 C C . ALA A 1 99 ? -7.725 -10.514 -5.435 1.00 96.12 99 ALA A C 1
ATOM 715 O O . ALA A 1 99 ? -6.934 -10.309 -4.515 1.00 96.12 99 ALA A O 1
ATOM 716 N N . ASP A 1 100 ? -8.081 -11.748 -5.794 1.00 96.00 100 ASP A N 1
ATOM 717 C CA . ASP A 1 100 ? -7.626 -12.951 -5.081 1.00 96.00 100 ASP A CA 1
ATOM 718 C C . ASP A 1 100 ? -6.156 -13.264 -5.376 1.00 96.00 100 ASP A C 1
ATOM 720 O O . ASP A 1 100 ? -5.392 -13.617 -4.474 1.00 96.00 100 ASP A O 1
ATOM 724 N N . GLU A 1 101 ? -5.732 -13.069 -6.627 1.00 97.81 101 GLU A N 1
ATOM 725 C CA . GLU A 1 101 ? -4.324 -13.201 -7.000 1.00 97.81 101 GLU A CA 1
ATOM 726 C C . GLU A 1 101 ? -3.492 -12.085 -6.356 1.00 97.81 101 GLU A C 1
ATOM 728 O O . GLU A 1 101 ? -2.433 -12.351 -5.782 1.00 97.81 101 GLU A O 1
ATOM 733 N N . ALA A 1 102 ? -4.010 -10.853 -6.354 1.00 98.12 102 ALA A N 1
ATOM 734 C CA . ALA A 1 102 ? -3.390 -9.723 -5.673 1.00 98.12 102 ALA A CA 1
ATOM 735 C C . ALA A 1 102 ? -3.147 -10.003 -4.184 1.00 98.12 102 ALA A C 1
ATOM 737 O O . ALA A 1 102 ? -2.050 -9.753 -3.682 1.00 98.12 102 ALA A O 1
ATOM 738 N N . ALA A 1 103 ? -4.126 -10.590 -3.487 1.00 98.00 103 ALA A N 1
ATOM 739 C CA . ALA A 1 103 ? -3.977 -10.988 -2.090 1.00 98.00 103 ALA A CA 1
ATOM 740 C C . ALA A 1 103 ? -2.868 -12.038 -1.889 1.00 98.00 103 ALA A C 1
ATOM 742 O O . ALA A 1 103 ? -2.155 -12.001 -0.885 1.00 98.00 103 ALA A O 1
ATOM 743 N N . GLY A 1 104 ? -2.662 -12.949 -2.843 1.00 97.75 104 GLY A N 1
ATOM 744 C CA . GLY A 1 104 ? -1.523 -13.870 -2.824 1.00 97.75 104 GLY A CA 1
ATOM 745 C C . GLY A 1 104 ? -0.179 -13.134 -2.813 1.00 97.75 104 GLY A C 1
ATOM 746 O O . GLY A 1 104 ? 0.668 -13.391 -1.953 1.00 97.75 104 GLY A O 1
ATOM 747 N N . TRP A 1 105 ? -0.011 -12.166 -3.713 1.00 97.94 105 TRP A N 1
ATOM 748 C CA . TRP A 1 105 ? 1.219 -11.378 -3.828 1.00 97.94 105 TRP A CA 1
ATOM 749 C C . TRP A 1 105 ? 1.435 -10.415 -2.662 1.00 97.94 105 TRP A C 1
ATOM 751 O O . TRP A 1 105 ? 2.540 -10.337 -2.119 1.00 97.94 105 TRP A O 1
ATOM 761 N N . TRP A 1 106 ? 0.378 -9.751 -2.193 1.00 98.12 106 TRP A N 1
ATOM 762 C CA . TRP A 1 106 ? 0.464 -8.934 -0.988 1.00 98.12 106 TRP A CA 1
ATOM 763 C C . TRP A 1 106 ? 0.808 -9.764 0.243 1.00 98.12 106 TRP A C 1
ATOM 765 O O . TRP A 1 106 ? 1.557 -9.281 1.083 1.00 98.12 106 TRP A O 1
ATOM 775 N N . ARG A 1 107 ? 0.353 -11.021 0.352 1.00 97.81 107 ARG A N 1
ATOM 776 C CA . ARG A 1 107 ? 0.775 -11.916 1.445 1.00 97.81 107 ARG A CA 1
ATOM 777 C C . ARG A 1 107 ? 2.276 -12.163 1.422 1.00 97.81 107 ARG A C 1
ATOM 779 O O . ARG A 1 107 ? 2.908 -12.068 2.470 1.00 97.81 107 ARG A O 1
ATOM 786 N N . ILE A 1 108 ? 2.850 -12.427 0.250 1.00 96.19 108 ILE A N 1
ATOM 787 C CA . ILE A 1 108 ? 4.301 -12.611 0.098 1.00 96.19 108 ILE A CA 1
ATOM 788 C C . ILE A 1 108 ? 5.048 -11.350 0.552 1.00 96.19 108 ILE A C 1
ATOM 790 O O . ILE A 1 108 ? 5.967 -11.440 1.367 1.00 96.19 108 ILE A O 1
ATOM 794 N N . ALA A 1 109 ? 4.626 -10.173 0.084 1.00 96.88 109 ALA A N 1
ATOM 795 C CA . ALA A 1 109 ? 5.246 -8.906 0.462 1.00 96.88 109 ALA A CA 1
ATOM 796 C C . ALA A 1 109 ? 5.051 -8.564 1.953 1.00 96.88 109 ALA A C 1
ATOM 798 O O . ALA A 1 109 ? 5.973 -8.078 2.601 1.00 96.88 109 ALA A O 1
ATOM 799 N N . ALA A 1 110 ? 3.878 -8.836 2.525 1.00 97.31 110 ALA A N 1
ATOM 800 C CA . ALA A 1 110 ? 3.572 -8.567 3.929 1.00 97.31 110 ALA A CA 1
ATOM 801 C C . ALA A 1 110 ? 4.415 -9.438 4.869 1.00 97.31 110 ALA A C 1
ATOM 803 O O . ALA A 1 110 ? 5.000 -8.923 5.818 1.00 97.31 110 ALA A O 1
ATOM 804 N N . VAL A 1 111 ? 4.552 -10.734 4.563 1.00 96.12 111 VAL A N 1
ATOM 805 C CA . VAL A 1 111 ? 5.442 -11.655 5.298 1.00 96.12 111 VAL A CA 1
ATOM 806 C C . VAL A 1 111 ? 6.909 -11.224 5.186 1.00 96.12 111 VAL A C 1
ATOM 808 O O . VAL A 1 111 ? 7.697 -11.466 6.095 1.00 96.12 111 VAL A O 1
ATOM 811 N N . ALA A 1 112 ? 7.273 -10.533 4.105 1.00 94.62 112 ALA A N 1
ATOM 812 C CA . ALA A 1 112 ? 8.590 -9.928 3.928 1.00 94.62 112 ALA A CA 1
ATOM 813 C C . ALA A 1 112 ? 8.800 -8.611 4.698 1.00 94.62 112 ALA A C 1
ATOM 815 O O . ALA A 1 112 ? 9.873 -8.023 4.584 1.00 94.62 112 ALA A O 1
ATOM 816 N N . GLY A 1 113 ? 7.801 -8.130 5.446 1.00 95.31 113 GLY A N 1
ATOM 817 C CA . GLY A 1 113 ? 7.870 -6.868 6.189 1.00 95.31 113 GLY A CA 1
ATOM 818 C C . GLY A 1 113 ? 7.339 -5.649 5.430 1.00 95.31 113 GLY A C 1
ATOM 819 O O . GLY A 1 113 ? 7.645 -4.519 5.798 1.00 95.31 113 GLY A O 1
ATOM 820 N N . SER A 1 114 ? 6.553 -5.829 4.363 1.00 97.00 114 SER A N 1
ATOM 821 C CA . SER A 1 114 ? 5.868 -4.701 3.723 1.00 97.00 114 SER A CA 1
ATOM 822 C C . SER A 1 114 ? 4.604 -4.321 4.493 1.00 97.00 114 SER A C 1
ATOM 824 O O . SER A 1 114 ? 3.544 -4.938 4.340 1.00 97.00 114 SER A O 1
ATOM 826 N N . ALA A 1 115 ? 4.691 -3.245 5.277 1.00 97.94 115 ALA A N 1
ATOM 827 C CA . ALA A 1 115 ? 3.538 -2.675 5.968 1.00 97.94 115 ALA A CA 1
ATOM 828 C C . ALA A 1 115 ? 2.424 -2.247 4.992 1.00 97.94 115 ALA A C 1
ATOM 830 O O . ALA A 1 115 ? 1.242 -2.427 5.288 1.00 97.94 115 ALA A O 1
ATOM 831 N N . ALA A 1 116 ? 2.781 -1.733 3.810 1.00 97.31 116 ALA A N 1
ATOM 832 C CA . ALA A 1 116 ? 1.818 -1.345 2.778 1.00 97.31 116 ALA A CA 1
ATOM 833 C C . ALA A 1 116 ? 1.041 -2.556 2.229 1.00 97.31 116 ALA A C 1
ATOM 835 O O . ALA A 1 116 ? -0.181 -2.490 2.083 1.00 97.31 116 ALA A O 1
ATOM 836 N N . ALA A 1 117 ? 1.721 -3.683 2.000 1.00 97.94 117 ALA A N 1
ATOM 837 C CA . ALA A 1 117 ? 1.073 -4.915 1.558 1.00 97.94 117 ALA A CA 1
ATOM 838 C C . ALA A 1 117 ? 0.175 -5.515 2.653 1.00 97.94 117 ALA A C 1
ATOM 840 O O . ALA A 1 117 ? -0.940 -5.950 2.369 1.00 97.94 117 ALA A O 1
ATOM 841 N N . ALA A 1 118 ? 0.613 -5.475 3.916 1.00 98.62 118 ALA A N 1
ATOM 842 C CA . ALA A 1 118 ? -0.211 -5.890 5.052 1.00 98.62 118 ALA A CA 1
ATOM 843 C C . ALA A 1 118 ? -1.482 -5.025 5.177 1.00 98.62 118 ALA A C 1
ATOM 845 O O . ALA A 1 118 ? -2.578 -5.548 5.358 1.00 98.62 118 ALA A O 1
ATOM 846 N N . HIS A 1 119 ? -1.377 -3.708 4.976 1.00 98.56 119 HIS A N 1
ATOM 847 C CA . HIS A 1 119 ? -2.548 -2.831 4.908 1.00 98.56 119 HIS A CA 1
ATOM 848 C C . HIS A 1 119 ? -3.493 -3.220 3.759 1.00 98.56 119 HIS A C 1
ATOM 850 O O . HIS A 1 119 ? -4.707 -3.290 3.958 1.00 98.56 119 HIS A O 1
ATOM 856 N N . ALA A 1 120 ? -2.952 -3.505 2.569 1.00 98.31 120 ALA A N 1
ATOM 857 C CA . ALA A 1 120 ? -3.746 -3.921 1.416 1.00 98.31 120 ALA A CA 1
ATOM 858 C C . ALA A 1 120 ? -4.504 -5.237 1.671 1.00 98.31 120 ALA A C 1
ATOM 860 O O . ALA A 1 120 ? -5.695 -5.311 1.370 1.00 98.31 120 ALA A O 1
ATOM 861 N N . LEU A 1 121 ? -3.865 -6.226 2.309 1.00 98.25 121 LEU A N 1
ATOM 862 C CA . LEU A 1 121 ? -4.528 -7.455 2.767 1.00 98.25 121 LEU A CA 1
ATOM 863 C C . LEU A 1 121 ? -5.631 -7.174 3.778 1.00 98.25 121 LEU A C 1
ATOM 865 O O . LEU A 1 121 ? -6.721 -7.724 3.660 1.00 98.25 121 LEU A O 1
ATOM 869 N N . GLY A 1 122 ? -5.355 -6.306 4.751 1.00 98.19 122 GLY A N 1
ATOM 870 C CA . GLY A 1 122 ? -6.331 -5.889 5.748 1.00 98.19 122 GLY A CA 1
ATOM 871 C C . GLY A 1 122 ? -7.615 -5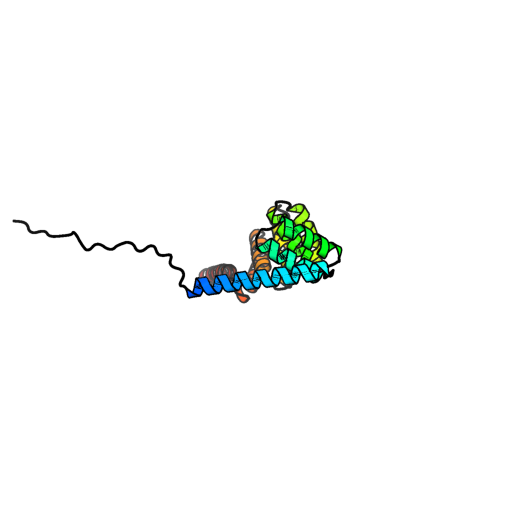.364 5.108 1.00 98.19 122 GLY A C 1
ATOM 872 O O . GLY A 1 122 ? -8.711 -5.805 5.448 1.00 98.19 122 GLY A O 1
ATOM 873 N N . ARG A 1 123 ? -7.482 -4.482 4.109 1.00 98.00 123 ARG A N 1
ATOM 874 C CA . ARG A 1 123 ? -8.628 -3.989 3.330 1.00 98.00 123 ARG A CA 1
ATOM 875 C C . ARG A 1 123 ? -9.306 -5.094 2.523 1.00 98.00 123 ARG A C 1
ATOM 877 O O . ARG A 1 123 ? -10.525 -5.197 2.586 1.00 98.00 123 ARG A O 1
ATOM 884 N N . HIS A 1 124 ? -8.534 -5.939 1.836 1.00 97.69 124 HIS A N 1
ATOM 885 C CA . HIS A 1 124 ? -9.071 -7.052 1.047 1.00 97.69 124 HIS A CA 1
ATOM 886 C C . HIS A 1 124 ? -9.948 -7.988 1.892 1.00 97.69 124 HIS A C 1
ATOM 888 O O . HIS A 1 124 ? -11.056 -8.332 1.490 1.00 97.69 124 HIS A O 1
ATOM 894 N N . PHE A 1 125 ? -9.491 -8.380 3.083 1.00 98.12 125 PHE A N 1
ATOM 895 C CA . PHE A 1 125 ? -10.282 -9.232 3.973 1.00 98.12 125 PHE A CA 1
ATOM 896 C C . PHE A 1 125 ? -11.504 -8.505 4.538 1.00 98.12 125 PHE A C 1
ATOM 898 O O . PHE A 1 125 ? -12.585 -9.093 4.593 1.00 98.12 125 PHE A O 1
ATOM 905 N N . ARG A 1 126 ? -11.375 -7.211 4.861 1.00 95.75 126 ARG A N 1
ATOM 906 C CA . ARG A 1 126 ? -12.500 -6.389 5.327 1.00 95.75 126 ARG A CA 1
ATOM 907 C C . ARG A 1 126 ? -13.606 -6.289 4.277 1.00 95.75 126 ARG A C 1
ATOM 909 O O . ARG A 1 126 ? -14.773 -6.447 4.611 1.00 95.75 126 ARG A O 1
ATOM 916 N N . GLU A 1 127 ? -13.249 -6.088 3.009 1.00 94.81 127 GLU A N 1
ATOM 917 C CA . GLU A 1 127 ? -14.194 -6.048 1.879 1.00 94.81 127 GLU A CA 1
ATOM 918 C C . GLU A 1 127 ? -14.956 -7.368 1.696 1.00 94.81 127 GLU A C 1
ATOM 920 O O . GLU A 1 127 ? -16.096 -7.368 1.235 1.00 94.81 127 GLU A O 1
ATOM 925 N N . ARG A 1 128 ? -14.358 -8.495 2.097 1.00 95.50 128 ARG A N 1
ATOM 926 C CA . ARG A 1 128 ? -14.993 -9.822 2.067 1.00 95.50 128 ARG A CA 1
ATOM 927 C C . ARG A 1 128 ? -15.738 -10.181 3.353 1.00 95.50 128 ARG A C 1
ATOM 929 O O . ARG A 1 128 ? -16.298 -11.271 3.430 1.00 95.50 128 ARG A O 1
ATOM 936 N N . GLY A 1 129 ? -15.746 -9.291 4.344 1.00 95.56 129 GLY A N 1
ATOM 937 C CA . GLY A 1 129 ? -16.367 -9.526 5.647 1.00 95.56 129 GLY A CA 1
ATOM 938 C C . GLY A 1 129 ? -15.577 -10.458 6.571 1.00 95.56 129 GLY A C 1
ATOM 939 O O . GLY A 1 129 ? -16.109 -10.885 7.593 1.00 95.56 129 GLY A O 1
ATOM 940 N N . ASP A 1 130 ? -14.319 -10.773 6.250 1.00 97.25 130 ASP A N 1
ATOM 941 C CA . ASP A 1 130 ? -13.426 -11.520 7.141 1.00 97.25 130 ASP A CA 1
ATOM 942 C C . ASP A 1 130 ? -12.715 -10.541 8.086 1.00 97.25 130 ASP A C 1
ATOM 944 O O . ASP A 1 130 ? -11.551 -10.174 7.907 1.00 97.25 130 ASP A O 1
ATOM 948 N N . GLU A 1 131 ? -13.463 -10.051 9.076 1.00 96.00 131 GLU A N 1
ATOM 949 C CA . GLU A 1 131 ? -12.944 -9.111 10.072 1.00 96.00 131 GLU A CA 1
ATOM 950 C C . GLU A 1 131 ? -11.760 -9.662 10.885 1.00 96.00 131 GLU A C 1
ATOM 952 O O . GLU A 1 131 ? -10.814 -8.902 11.090 1.00 96.00 131 GLU A O 1
ATOM 957 N N . PRO A 1 132 ? -11.729 -10.942 11.320 1.00 97.25 132 PRO A N 1
ATOM 958 C CA . PRO A 1 132 ? -10.568 -11.487 12.024 1.00 97.25 132 PRO A CA 1
ATOM 959 C C . PRO A 1 132 ? -9.284 -11.452 11.189 1.00 97.25 132 PRO A C 1
ATOM 961 O O . PRO A 1 132 ? -8.230 -11.048 11.689 1.00 97.25 132 PRO A O 1
ATOM 964 N N . ALA A 1 133 ? -9.349 -11.837 9.909 1.00 97.75 133 ALA A N 1
ATOM 965 C CA . ALA A 1 133 ? -8.186 -11.746 9.031 1.00 97.75 133 ALA A CA 1
ATOM 966 C C . ALA A 1 133 ? -7.811 -10.286 8.746 1.00 97.75 133 ALA A C 1
ATOM 968 O O . ALA A 1 133 ? -6.623 -9.952 8.714 1.00 97.75 133 ALA A O 1
ATOM 969 N N . ALA A 1 134 ? -8.802 -9.406 8.576 1.00 98.31 134 ALA A N 1
ATOM 970 C CA . ALA A 1 134 ? -8.567 -7.979 8.403 1.00 98.31 134 ALA A CA 1
ATOM 971 C C . ALA A 1 134 ? -7.821 -7.385 9.605 1.00 98.31 134 ALA A C 1
ATOM 973 O O . ALA A 1 134 ? -6.793 -6.735 9.422 1.00 98.31 134 ALA A O 1
ATOM 974 N N . GLU A 1 135 ? -8.294 -7.654 10.823 1.00 98.19 135 GLU A N 1
ATOM 975 C CA . GLU A 1 135 ? -7.683 -7.190 12.068 1.00 98.19 135 GLU A CA 1
ATOM 976 C C . GLU A 1 135 ? -6.231 -7.653 12.178 1.00 98.19 135 GLU A C 1
ATOM 978 O O . GLU A 1 135 ? -5.352 -6.833 12.439 1.00 98.19 135 GLU A O 1
ATOM 983 N N . TYR A 1 136 ? -5.959 -8.934 11.906 1.00 98.31 136 TYR A N 1
ATOM 984 C CA . TYR A 1 136 ? -4.604 -9.484 11.946 1.00 98.31 136 TYR A CA 1
ATOM 985 C C . TYR A 1 136 ? -3.639 -8.693 11.051 1.00 98.31 136 TYR A C 1
ATOM 987 O O . TYR A 1 136 ? -2.605 -8.208 11.516 1.00 98.31 136 TYR A O 1
ATOM 995 N N . TRP A 1 137 ? -3.986 -8.510 9.775 1.00 98.69 137 TRP A N 1
ATOM 996 C CA . TRP A 1 137 ? -3.107 -7.826 8.824 1.00 98.69 137 TRP A CA 1
ATOM 997 C C . TRP A 1 137 ? -3.016 -6.317 9.068 1.00 98.69 137 TRP A C 1
ATOM 999 O O . TRP A 1 137 ? -1.935 -5.735 8.935 1.00 98.69 137 TRP A O 1
ATOM 1009 N N . LEU A 1 138 ? -4.120 -5.678 9.466 1.00 98.69 138 LEU A N 1
ATOM 1010 C CA . LEU A 1 138 ? -4.124 -4.264 9.838 1.00 98.69 138 LEU A CA 1
ATOM 1011 C C . LEU A 1 138 ? -3.281 -4.012 11.089 1.00 98.69 138 LEU A C 1
ATOM 1013 O O . LEU A 1 138 ? -2.539 -3.034 11.111 1.00 98.69 138 LEU A O 1
ATOM 1017 N N . CYS A 1 139 ? -3.330 -4.903 12.082 1.00 98.38 139 CYS A N 1
ATOM 1018 C CA . CYS A 1 139 ? -2.499 -4.831 13.281 1.00 98.38 139 CYS A CA 1
ATOM 1019 C C . CYS A 1 139 ? -1.015 -4.919 12.925 1.00 98.38 139 CYS A C 1
ATOM 1021 O O . CYS A 1 139 ? -0.262 -4.003 13.243 1.00 98.38 139 CYS A O 1
ATOM 1023 N N . GLN A 1 140 ? -0.612 -5.931 12.148 1.00 98.31 140 GLN A N 1
ATOM 1024 C CA . GLN A 1 140 ? 0.778 -6.059 11.695 1.00 98.31 140 GLN A CA 1
ATOM 1025 C C . GLN A 1 140 ? 1.269 -4.820 10.933 1.00 98.31 140 GLN A C 1
ATOM 1027 O O . GLN A 1 140 ? 2.402 -4.380 11.118 1.00 98.31 140 GLN A O 1
ATOM 1032 N N . SER A 1 141 ? 0.427 -4.231 10.084 1.00 98.62 141 SER A N 1
ATOM 1033 C CA . SER A 1 141 ? 0.760 -3.006 9.350 1.00 98.62 141 SER A CA 1
ATOM 1034 C C . SER A 1 141 ? 0.853 -1.771 10.263 1.00 98.62 141 SER A C 1
ATOM 1036 O O . SER A 1 141 ? 1.786 -0.972 10.152 1.00 98.62 141 SER A O 1
ATOM 1038 N N . ALA A 1 142 ? -0.088 -1.619 11.197 1.00 98.44 142 ALA A N 1
ATOM 1039 C CA . ALA A 1 142 ? -0.138 -0.507 12.139 1.00 98.44 142 ALA A CA 1
ATOM 1040 C C . ALA A 1 142 ? 1.033 -0.536 13.136 1.00 98.44 142 ALA A C 1
ATOM 1042 O O . ALA A 1 142 ? 1.611 0.510 13.429 1.00 98.44 142 ALA A O 1
ATOM 1043 N N . GLU A 1 143 ? 1.436 -1.723 13.597 1.00 98.06 143 GLU A N 1
ATOM 1044 C CA . GLU A 1 143 ? 2.616 -1.936 14.448 1.00 98.06 143 GLU A CA 1
ATOM 1045 C C . GLU A 1 143 ? 3.922 -1.519 13.754 1.00 98.06 143 GLU A C 1
ATOM 1047 O O . GLU A 1 143 ? 4.830 -1.002 14.400 1.00 98.06 143 GLU A O 1
ATOM 1052 N N . GLN A 1 144 ? 3.988 -1.643 12.425 1.00 97.25 144 GLN A N 1
ATOM 1053 C CA . GLN A 1 144 ? 5.094 -1.133 11.602 1.00 97.25 144 GLN A CA 1
ATOM 1054 C C . GLN A 1 144 ? 5.014 0.388 11.352 1.00 97.25 144 GLN A C 1
ATOM 1056 O O . GLN A 1 144 ? 5.833 0.953 10.628 1.00 97.25 144 GLN A O 1
ATOM 1061 N N . GLY A 1 145 ? 4.033 1.079 11.940 1.00 96.81 145 GLY A N 1
ATOM 1062 C CA . GLY A 1 145 ? 3.863 2.528 11.840 1.00 96.81 145 GLY A CA 1
ATOM 1063 C C . GLY A 1 145 ? 3.103 3.002 10.599 1.00 96.81 145 GLY A C 1
ATOM 1064 O O . GLY A 1 145 ? 3.134 4.200 10.295 1.00 96.81 145 GLY A O 1
ATOM 1065 N N . HIS A 1 146 ? 2.419 2.103 9.880 1.00 98.38 146 HIS A N 1
ATOM 1066 C CA . HIS A 1 146 ? 1.617 2.475 8.716 1.00 98.38 146 HIS A CA 1
ATOM 1067 C C . HIS A 1 146 ? 0.339 3.210 9.141 1.00 98.38 146 HIS A C 1
ATOM 1069 O O . HIS A 1 146 ? -0.610 2.632 9.673 1.00 98.38 146 HIS A O 1
ATOM 1075 N N . VAL A 1 147 ? 0.307 4.512 8.865 1.00 98.50 147 VAL A N 1
ATOM 1076 C CA . VAL A 1 147 ? -0.707 5.443 9.381 1.00 98.50 147 VAL A CA 1
ATOM 1077 C C . VAL A 1 147 ? -2.129 5.071 8.949 1.00 98.50 147 VAL A C 1
ATOM 1079 O O . VAL A 1 14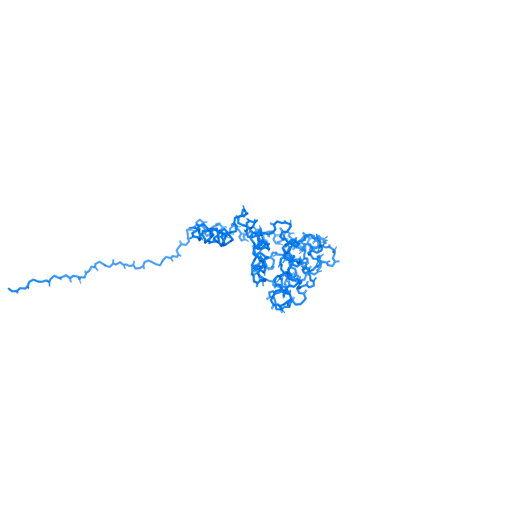7 ? -3.038 5.045 9.777 1.00 98.50 147 VAL A O 1
ATOM 1082 N N . LEU A 1 148 ? -2.326 4.725 7.671 1.00 98.38 148 LEU A N 1
ATOM 1083 C CA . LEU A 1 148 ? -3.649 4.336 7.164 1.00 98.38 148 LEU A CA 1
ATOM 1084 C C . LEU A 1 148 ? -4.128 3.004 7.752 1.00 98.38 148 LEU A C 1
ATOM 1086 O O . LEU A 1 148 ? -5.329 2.806 7.902 1.00 98.38 148 LEU A O 1
ATOM 1090 N N . ALA A 1 149 ? -3.205 2.112 8.127 1.00 98.50 149 ALA A N 1
ATOM 1091 C CA . ALA A 1 149 ? -3.578 0.845 8.746 1.00 98.50 149 ALA A CA 1
ATOM 1092 C C . ALA A 1 149 ? -3.993 1.034 10.199 1.00 98.50 149 ALA A C 1
ATOM 1094 O O . ALA A 1 149 ? -4.989 0.454 10.611 1.00 98.50 149 ALA A O 1
ATOM 1095 N N . ALA A 1 150 ? -3.294 1.898 10.944 1.00 98.69 150 ALA A N 1
ATOM 1096 C CA . ALA A 1 150 ? -3.714 2.288 12.287 1.00 98.69 150 ALA A CA 1
ATOM 1097 C C . ALA A 1 150 ? -5.122 2.908 12.269 1.00 98.69 150 ALA A C 1
ATOM 1099 O O . ALA A 1 150 ? -5.969 2.534 13.074 1.00 98.69 150 ALA A O 1
ATOM 1100 N N . TYR A 1 151 ? -5.410 3.787 11.305 1.00 98.50 151 TYR A N 1
ATOM 1101 C CA . TYR A 1 151 ? -6.756 4.337 11.133 1.00 98.50 151 TYR A CA 1
ATOM 1102 C C . TYR A 1 151 ? -7.797 3.261 10.776 1.00 98.50 151 TYR A C 1
ATOM 1104 O O . TYR A 1 151 ? -8.843 3.188 11.417 1.00 98.50 151 TYR A O 1
ATOM 1112 N N . ALA A 1 152 ? -7.510 2.393 9.801 1.00 98.19 152 ALA A N 1
ATOM 1113 C CA . ALA A 1 152 ? -8.429 1.328 9.394 1.00 98.19 152 ALA A CA 1
ATOM 1114 C C . ALA A 1 152 ? -8.682 0.295 10.508 1.00 98.19 152 ALA A C 1
ATOM 1116 O O . ALA A 1 152 ? -9.793 -0.218 10.627 1.00 98.19 152 ALA A O 1
ATOM 1117 N N . LEU A 1 153 ? -7.672 0.010 11.336 1.00 98.50 153 LEU A N 1
ATOM 1118 C CA . LEU A 1 153 ? -7.796 -0.843 12.515 1.00 98.50 153 LEU A CA 1
ATOM 1119 C C . LEU A 1 153 ? -8.657 -0.180 13.589 1.00 98.50 153 LEU A C 1
ATOM 1121 O O . LEU A 1 153 ? -9.528 -0.829 14.157 1.00 98.50 153 LEU A O 1
ATOM 1125 N N . ALA A 1 154 ? -8.452 1.115 13.840 1.00 97.94 154 ALA A N 1
ATOM 1126 C CA . ALA A 1 154 ? -9.266 1.862 14.790 1.00 97.94 154 ALA A CA 1
ATOM 1127 C C . ALA A 1 154 ? -10.751 1.855 14.400 1.00 97.94 154 ALA A C 1
ATOM 1129 O O . ALA A 1 154 ? -11.616 1.647 15.248 1.00 97.94 154 ALA A O 1
ATOM 1130 N N . ASP A 1 155 ? -11.029 2.050 13.112 1.00 97.06 155 ASP A N 1
ATOM 1131 C CA . ASP A 1 155 ? -12.370 2.004 12.532 1.00 97.06 155 ASP A CA 1
ATOM 1132 C C . ASP A 1 155 ? -13.003 0.606 12.660 1.00 97.06 155 ASP A C 1
ATOM 1134 O O . ASP A 1 155 ? -14.147 0.479 13.090 1.00 97.06 155 ASP A O 1
ATOM 1138 N N . LEU A 1 156 ? -12.237 -0.457 12.383 1.00 96.94 156 LEU A N 1
ATOM 1139 C CA . LEU A 1 156 ? -12.689 -1.843 12.560 1.00 96.94 156 LEU A CA 1
ATOM 1140 C C . LEU A 1 156 ? -13.037 -2.163 14.026 1.00 96.94 156 LEU A C 1
ATOM 1142 O O . LEU A 1 156 ? -14.063 -2.782 14.300 1.00 96.94 156 LEU A O 1
ATOM 1146 N N . LEU A 1 157 ? -12.200 -1.728 14.971 1.00 96.88 157 LEU A N 1
ATOM 1147 C CA . LEU A 1 157 ? -12.416 -1.948 16.404 1.00 96.88 157 LEU A CA 1
ATOM 1148 C C . LEU A 1 157 ? -13.624 -1.160 16.931 1.00 96.88 157 LEU A C 1
ATOM 1150 O O . LEU A 1 157 ? -14.406 -1.698 17.712 1.00 96.88 157 LEU A O 1
ATOM 1154 N N . GLU A 1 158 ? -13.826 0.069 16.447 1.00 94.44 158 GLU A N 1
ATOM 1155 C CA . GLU A 1 158 ? -15.006 0.892 16.756 1.00 94.44 158 GLU A CA 1
ATOM 1156 C C . GLU A 1 158 ? -16.296 0.183 16.322 1.00 94.44 158 GLU A C 1
ATOM 1158 O O . GLU A 1 158 ? -17.245 0.082 17.099 1.00 94.44 158 GLU A O 1
ATOM 1163 N N . HIS A 1 159 ? -16.318 -0.387 15.112 1.00 92.44 159 HIS A N 1
ATOM 1164 C CA . HIS A 1 159 ? -17.465 -1.150 14.611 1.00 92.44 159 HIS A CA 1
ATOM 1165 C C . HIS A 1 159 ? -17.798 -2.384 15.460 1.00 92.44 159 HIS A C 1
ATOM 1167 O O . HIS A 1 159 ? -18.965 -2.766 15.554 1.00 92.44 159 HIS A O 1
ATOM 1173 N N 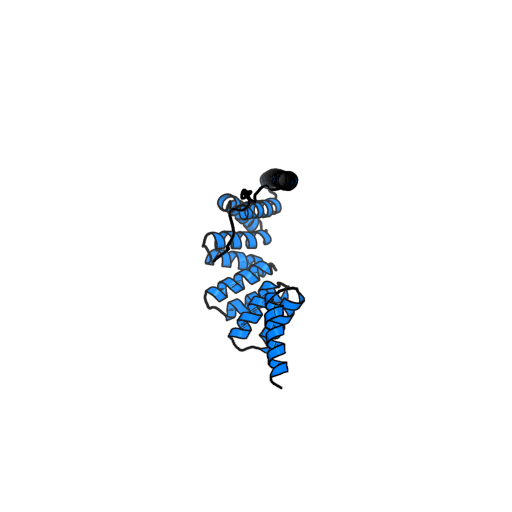. ARG A 1 160 ? -16.798 -2.973 16.122 1.00 91.75 160 ARG A N 1
ATOM 1174 C CA . ARG A 1 160 ? -16.963 -4.106 17.044 1.00 91.75 160 ARG A CA 1
ATOM 1175 C C . ARG A 1 160 ? -17.246 -3.696 18.493 1.00 91.75 160 ARG A C 1
ATOM 1177 O O . ARG A 1 160 ? -17.435 -4.571 19.336 1.00 91.75 160 ARG A O 1
ATOM 1184 N N . GLY A 1 161 ? -17.287 -2.396 18.784 1.00 93.38 161 GLY A N 1
ATOM 1185 C CA . GLY A 1 161 ? -17.507 -1.862 20.128 1.00 93.38 161 GLY A CA 1
ATOM 1186 C C . GLY A 1 161 ? -16.279 -1.912 21.043 1.00 93.38 161 GLY A C 1
ATOM 1187 O O . GLY A 1 161 ? -16.423 -1.738 22.252 1.00 93.38 161 GLY A O 1
ATOM 1188 N N . ASP A 1 162 ? -15.077 -2.141 20.505 1.00 95.25 162 ASP A N 1
ATOM 1189 C CA . ASP A 1 162 ? -13.831 -1.965 21.258 1.00 95.25 162 ASP A CA 1
ATOM 1190 C C . ASP A 1 162 ? -13.374 -0.501 21.189 1.00 95.25 162 ASP A C 1
ATOM 1192 O O . ASP A 1 162 ? -12.453 -0.124 20.459 1.00 95.25 162 ASP A O 1
ATOM 1196 N N . ASP A 1 163 ? -14.033 0.336 21.988 1.00 93.25 163 ASP A N 1
ATOM 1197 C CA . ASP A 1 163 ? -13.740 1.769 22.074 1.00 93.25 163 ASP A CA 1
ATOM 1198 C C . ASP A 1 163 ? -12.307 2.048 22.556 1.00 93.25 163 ASP A C 1
ATOM 1200 O O . ASP A 1 163 ? -11.696 3.043 22.164 1.00 93.25 163 ASP A O 1
ATOM 1204 N N . THR A 1 164 ? -11.751 1.177 23.407 1.00 94.19 164 THR A N 1
ATOM 1205 C CA . THR A 1 164 ? -10.415 1.382 23.992 1.00 94.19 164 THR A CA 1
ATOM 1206 C C . THR A 1 164 ? -9.326 1.088 22.966 1.00 94.19 164 THR A C 1
ATOM 1208 O O . THR A 1 164 ? -8.408 1.896 22.782 1.00 94.19 164 THR A O 1
ATOM 1211 N N . GLY A 1 165 ? -9.432 -0.047 22.270 1.00 96.00 165 GLY A N 1
ATOM 1212 C CA . GLY A 1 165 ? -8.541 -0.399 21.171 1.00 96.00 165 GLY A CA 1
ATOM 1213 C C . GLY A 1 165 ? -8.658 0.584 20.009 1.00 96.00 165 GLY A C 1
ATOM 1214 O O . GLY A 1 165 ? -7.635 1.043 19.489 1.00 96.00 165 GLY A O 1
ATOM 1215 N N . SER A 1 166 ? -9.887 0.984 19.665 1.00 97.00 166 SER A N 1
ATOM 1216 C CA . SER A 1 166 ? -10.141 2.005 18.649 1.00 97.00 166 SER A CA 1
ATOM 1217 C C . SER A 1 166 ? -9.430 3.315 18.979 1.00 97.00 166 SER A C 1
ATOM 1219 O O . SER A 1 166 ? -8.627 3.804 18.184 1.00 97.00 166 SER A O 1
ATOM 1221 N N . GLU A 1 167 ? -9.631 3.858 20.181 1.00 96.25 167 GLU A N 1
ATOM 1222 C CA . GLU A 1 167 ? -9.025 5.127 20.578 1.00 96.25 167 GLU A CA 1
ATOM 1223 C C . GLU A 1 167 ? -7.492 5.073 20.577 1.00 96.25 167 GLU A C 1
ATOM 1225 O O . GLU A 1 167 ? -6.841 6.035 20.158 1.00 96.25 167 GLU A O 1
ATOM 1230 N N . ARG A 1 168 ? -6.899 3.951 21.010 1.00 97.38 168 ARG A N 1
ATOM 1231 C CA . ARG A 1 168 ? -5.444 3.749 20.972 1.00 97.38 168 ARG A CA 1
ATOM 1232 C C . ARG A 1 168 ? -4.901 3.914 19.553 1.00 97.38 168 ARG A C 1
ATOM 1234 O O . ARG A 1 168 ? -3.958 4.680 19.350 1.00 97.38 168 ARG A O 1
ATOM 1241 N N . TRP A 1 169 ? -5.481 3.214 18.584 1.00 98.31 169 TRP A N 1
ATOM 1242 C CA . TRP A 1 169 ? -5.010 3.254 17.199 1.00 98.31 169 TRP A CA 1
ATOM 1243 C C . TRP A 1 169 ? -5.407 4.543 16.473 1.00 98.31 169 TRP A C 1
ATOM 1245 O O . TRP A 1 169 ? -4.625 5.060 15.674 1.00 98.31 169 TRP A O 1
ATOM 1255 N N . MET A 1 170 ? -6.556 5.130 16.820 1.00 97.88 170 MET A N 1
ATOM 1256 C CA . MET A 1 170 ? -6.982 6.442 16.329 1.00 97.88 170 MET A CA 1
ATOM 1257 C C . MET A 1 170 ? -5.986 7.526 16.749 1.00 97.88 170 MET A C 1
ATOM 1259 O O . MET A 1 170 ? -5.564 8.340 15.927 1.00 97.88 170 MET A O 1
ATOM 1263 N N . ARG A 1 171 ? -5.548 7.502 18.014 1.00 97.94 171 ARG A N 1
ATOM 1264 C CA . ARG A 1 171 ? -4.495 8.383 18.529 1.00 97.94 171 ARG A CA 1
ATOM 1265 C C . ARG A 1 171 ? -3.176 8.175 17.793 1.00 97.94 171 ARG A C 1
ATOM 1267 O O . ARG A 1 171 ? -2.612 9.153 17.315 1.00 97.94 171 ARG A O 1
ATOM 1274 N N . ALA A 1 172 ? -2.738 6.929 17.616 1.00 97.94 172 ALA A N 1
ATOM 1275 C CA . ALA A 1 172 ? -1.504 6.629 16.888 1.00 97.94 172 ALA A CA 1
ATOM 1276 C C . ALA A 1 172 ? -1.525 7.159 15.438 1.00 97.94 172 ALA A C 1
ATOM 1278 O O . ALA A 1 172 ? -0.527 7.693 14.952 1.00 97.94 172 ALA A O 1
ATOM 1279 N N . ALA A 1 173 ? -2.663 7.055 14.744 1.00 98.31 173 ALA A N 1
ATOM 1280 C CA . ALA A 1 173 ? -2.824 7.626 13.409 1.00 98.31 173 ALA A CA 1
ATOM 1281 C C . ALA A 1 173 ? -2.821 9.168 13.435 1.00 98.31 173 ALA A C 1
ATOM 1283 O O . ALA A 1 173 ? -2.163 9.800 12.606 1.00 98.31 173 ALA A O 1
ATOM 1284 N N . ALA A 1 174 ? -3.523 9.780 14.394 1.00 98.12 174 ALA A N 1
ATOM 1285 C CA . ALA A 1 174 ? -3.612 11.232 14.552 1.00 98.12 174 ALA A CA 1
ATOM 1286 C C . ALA A 1 174 ? -2.251 11.881 14.857 1.00 98.12 174 ALA A C 1
ATOM 1288 O O . ALA A 1 174 ? -1.889 12.871 14.223 1.00 98.12 174 ALA A O 1
ATOM 1289 N N . GLU A 1 175 ? -1.471 11.296 15.769 1.00 97.62 175 GLU A N 1
ATOM 1290 C CA . GLU A 1 175 ? -0.125 11.761 16.141 1.00 97.62 175 GLU A CA 1
ATOM 1291 C C . GLU A 1 175 ? 0.851 11.747 14.956 1.00 97.62 175 GLU A C 1
ATOM 1293 O O . GLU A 1 175 ? 1.795 12.533 14.911 1.00 97.62 175 GLU A O 1
ATOM 1298 N N . ARG A 1 176 ? 0.595 10.893 13.958 1.00 96.94 176 ARG A N 1
ATOM 1299 C CA . ARG A 1 176 ? 1.366 10.809 12.708 1.00 96.94 176 ARG A CA 1
ATOM 1300 C C . ARG A 1 176 ? 0.748 11.619 11.562 1.00 96.94 176 ARG A C 1
ATOM 1302 O O . ARG A 1 176 ? 1.121 11.430 10.407 1.00 96.94 176 ARG A O 1
ATOM 1309 N N . GLY A 1 177 ? -0.190 12.516 11.866 1.00 95.94 177 GLY A N 1
ATOM 1310 C CA . GLY A 1 177 ? -0.751 13.476 10.915 1.00 95.94 177 GLY A CA 1
ATOM 1311 C C . GLY A 1 177 ? -1.979 12.994 10.140 1.00 95.94 177 GLY A C 1
ATOM 1312 O O . GLY A 1 177 ? -2.393 13.668 9.195 1.00 95.94 177 GLY A O 1
ATOM 1313 N N . HIS A 1 178 ? -2.604 11.868 10.509 1.00 98.12 178 HIS A N 1
ATOM 1314 C CA . HIS A 1 178 ? -3.851 11.451 9.864 1.00 98.12 178 HIS A CA 1
ATOM 1315 C C . HIS A 1 178 ? -5.006 12.378 10.258 1.00 98.12 178 HIS A C 1
ATOM 1317 O O . HIS A 1 178 ? -5.571 12.276 11.349 1.00 98.12 178 HIS A O 1
ATOM 1323 N N . ARG A 1 179 ? -5.377 13.278 9.345 1.00 97.62 179 ARG A N 1
ATOM 1324 C CA . ARG A 1 179 ? -6.358 14.345 9.590 1.00 97.62 179 ARG A CA 1
ATOM 1325 C C . ARG A 1 179 ? -7.714 13.828 10.071 1.00 97.62 179 ARG A C 1
ATOM 1327 O O . ARG A 1 179 ? -8.249 14.356 11.041 1.00 97.62 179 ARG A O 1
ATOM 1334 N N . GLU A 1 180 ? -8.248 12.792 9.427 1.00 97.00 180 GLU A N 1
ATOM 1335 C CA . GLU A 1 180 ? -9.547 12.227 9.816 1.00 97.00 180 GLU A CA 1
ATOM 1336 C C . GLU A 1 180 ? -9.474 11.540 11.184 1.00 97.00 180 GLU A C 1
ATOM 1338 O O . GLU A 1 180 ? -10.407 11.627 11.977 1.00 97.00 180 GLU A O 1
ATOM 1343 N N . ALA A 1 181 ? -8.332 10.930 11.519 1.00 97.19 181 ALA A N 1
ATOM 1344 C CA . ALA A 1 181 ? -8.166 10.307 12.829 1.00 97.19 181 ALA A CA 1
ATOM 1345 C C . ALA A 1 181 ? -8.115 11.367 13.935 1.00 97.19 181 ALA A C 1
ATOM 1347 O O . ALA A 1 181 ? -8.779 11.226 14.960 1.00 97.19 181 ALA A O 1
ATOM 1348 N N . ALA A 1 182 ? -7.389 12.466 13.697 1.00 97.69 182 ALA A N 1
ATOM 1349 C CA . ALA A 1 182 ? -7.340 13.601 14.611 1.00 97.69 182 ALA A CA 1
ATOM 1350 C C . ALA A 1 182 ? -8.735 14.208 14.835 1.00 97.69 182 ALA A C 1
ATOM 1352 O O . ALA A 1 182 ? -9.120 14.467 15.975 1.00 97.69 182 ALA A O 1
ATOM 1353 N N . TYR A 1 183 ? -9.518 14.366 13.763 1.00 96.94 183 TYR A N 1
ATOM 1354 C CA . TYR A 1 183 ? -10.892 14.859 13.843 1.00 96.94 183 TYR A CA 1
ATOM 1355 C C . TYR A 1 183 ? -11.808 13.926 14.656 1.00 96.94 183 TYR A C 1
ATOM 1357 O O . TYR A 1 183 ? -12.477 14.376 15.592 1.00 96.94 183 TYR A O 1
ATOM 1365 N N . ARG A 1 184 ? -11.819 12.618 14.354 1.00 95.19 184 ARG A N 1
ATOM 1366 C CA . ARG A 1 184 ? -12.653 11.636 15.075 1.00 95.19 184 ARG A CA 1
ATOM 1367 C C . ARG A 1 184 ? -12.253 11.507 16.547 1.00 95.19 184 ARG A C 1
ATOM 1369 O O . ARG A 1 184 ? -13.136 11.375 17.403 1.00 95.19 184 ARG A O 1
ATOM 1376 N N . LEU A 1 185 ? -10.956 11.588 16.852 1.00 94.88 185 LEU A N 1
ATOM 1377 C CA . LEU A 1 185 ? -10.447 11.570 18.222 1.00 94.88 185 LEU A CA 1
ATOM 1378 C C . LEU A 1 185 ? -10.906 12.806 19.004 1.00 94.88 185 LEU A C 1
ATOM 1380 O O . LEU A 1 185 ? -11.482 12.649 20.079 1.00 94.88 185 LEU A O 1
ATOM 1384 N N . ALA A 1 186 ? -10.735 14.010 18.448 1.00 94.75 186 ALA A N 1
ATOM 1385 C CA . ALA A 1 186 ? -11.172 15.256 19.084 1.00 94.75 186 ALA A CA 1
ATOM 1386 C C . ALA A 1 186 ? -12.672 15.227 19.413 1.00 94.75 186 ALA A C 1
ATOM 1388 O O . ALA A 1 186 ? -13.064 15.411 20.562 1.00 94.75 186 ALA A O 1
ATOM 1389 N N . ARG A 1 187 ? -13.508 14.844 18.440 1.00 93.62 187 ARG A N 1
ATOM 1390 C CA . ARG A 1 187 ? -14.962 14.714 18.631 1.00 93.62 187 ARG A CA 1
ATOM 1391 C C . ARG A 1 187 ? -15.339 13.714 19.732 1.00 93.62 187 ARG A C 1
ATOM 1393 O O . ARG A 1 187 ? -16.379 13.845 20.376 1.00 93.62 187 ARG A O 1
ATOM 1400 N N . THR A 1 188 ? -14.544 12.667 19.922 1.00 90.62 188 THR A N 1
ATOM 1401 C CA . THR A 1 188 ? -14.799 11.655 20.957 1.00 90.62 188 THR A CA 1
ATOM 1402 C C . THR A 1 188 ? -14.409 12.162 22.342 1.00 90.62 188 THR A C 1
ATOM 1404 O O . THR A 1 188 ? -15.156 11.937 23.293 1.00 90.62 188 THR A O 1
ATOM 1407 N N . LEU A 1 189 ? -13.311 12.912 22.447 1.00 89.69 189 LEU A N 1
ATOM 1408 C CA . LEU A 1 189 ? -12.901 13.572 23.687 1.00 89.69 189 LEU A CA 1
ATOM 1409 C C . LEU A 1 189 ? -13.888 14.674 24.100 1.00 89.69 189 LEU A C 1
ATOM 1411 O O . LEU A 1 189 ? -14.288 14.712 25.262 1.00 89.69 189 LEU A O 1
ATOM 1415 N N . ASP A 1 190 ? -14.367 15.485 23.154 1.00 92.00 190 ASP A N 1
ATOM 1416 C CA . ASP A 1 190 ? -15.356 16.540 23.417 1.00 92.00 190 ASP A CA 1
ATOM 1417 C C . ASP A 1 190 ? -16.673 15.971 23.962 1.00 92.00 190 ASP A C 1
ATOM 1419 O O . ASP A 1 190 ? -17.223 16.485 24.936 1.00 92.00 190 ASP A O 1
ATOM 1423 N N . ARG A 1 191 ? -17.166 14.862 23.388 1.00 88.50 191 ARG A N 1
ATOM 1424 C CA . ARG A 1 191 ? -18.372 14.176 23.891 1.00 88.50 191 ARG A CA 1
ATOM 1425 C C . ARG A 1 191 ? -18.204 13.670 25.322 1.00 88.50 191 ARG A C 1
ATOM 1427 O O . ARG A 1 191 ? -19.165 13.702 26.083 1.00 88.50 191 ARG A O 1
ATOM 1434 N N . ARG A 1 192 ? -17.007 13.202 25.688 1.00 86.44 192 ARG A N 1
ATOM 1435 C CA . ARG A 1 192 ? -16.717 12.756 27.058 1.00 86.44 192 ARG A CA 1
ATOM 1436 C C . ARG A 1 192 ? -16.592 13.932 28.026 1.00 86.44 192 ARG A C 1
ATOM 1438 O O . ARG A 1 192 ? -17.037 13.808 29.157 1.00 86.44 192 ARG A O 1
ATOM 1445 N N . ALA A 1 193 ? -16.041 15.062 27.582 1.00 84.81 193 ALA A N 1
ATOM 1446 C CA . ALA A 1 193 ? -15.895 16.265 28.401 1.00 84.81 193 ALA A CA 1
ATOM 1447 C C . ALA A 1 193 ? -17.222 17.014 28.626 1.00 84.81 193 ALA A C 1
ATOM 1449 O O . ALA A 1 193 ? -17.432 17.565 29.700 1.00 84.81 193 ALA A O 1
ATOM 1450 N N . GLY A 1 194 ? -18.122 17.030 27.636 1.00 76.81 194 GLY A N 1
ATOM 1451 C CA . GLY A 1 194 ? -19.438 17.680 27.729 1.00 76.81 194 GLY A CA 1
ATOM 1452 C C . GLY A 1 194 ? -20.549 16.822 28.348 1.00 76.81 194 GLY A C 1
ATOM 1453 O O . GLY A 1 194 ? -21.673 17.296 28.486 1.00 76.81 194 GLY A O 1
ATOM 1454 N N . GLY A 1 195 ? -20.258 15.558 28.672 1.00 60.19 195 GLY A N 1
ATOM 1455 C CA . GLY A 1 195 ? -21.177 14.629 29.340 1.00 60.19 195 GLY A CA 1
ATOM 1456 C C . GLY A 1 195 ? -21.008 14.553 30.863 1.00 60.19 195 GLY A C 1
ATOM 1457 O O . GLY A 1 195 ? -21.608 13.671 31.478 1.00 60.19 195 GLY A O 1
ATOM 1458 N N . CYS A 1 196 ? -20.183 15.428 31.449 1.00 48.28 196 CYS A N 1
ATOM 1459 C CA . CYS A 1 196 ? -19.968 15.569 32.891 1.00 48.28 196 CYS A CA 1
ATOM 1460 C C . CYS A 1 196 ? -20.714 16.777 33.463 1.00 48.28 196 CYS A C 1
ATOM 1462 O O . CYS A 1 196 ? -20.766 17.822 32.777 1.00 48.28 196 CYS A O 1
#

Organism: NCBI:txid285562